Protein AF-A0A973JPS2-F1 (afdb_monomer_lite)

Sequence (238 aa):
MQKYFLGIIISAGIIISGQSGALATEAPCSAQDAACKEFSALAAAEQYDKIIGKVDATKTYSPAARAYIGQSYLMIAGRENNTPAQEEQFCMKALEYGATSAYMGLYFIHAGQNEEKALGFLRQYIATQPKDSVPYVLLGQAEMAKENHVAANEFLRQARSVARGHSANLDWMLFQVNYLLGDFSYASAMLDSALTQDHFANELKSLSADPRFEGLSLRPEFRKYEPIIKGASAKTTN

Structure (mmCIF, N/CA/C/O backbone):
data_AF-A0A973JPS2-F1
#
_entry.id   AF-A0A973JPS2-F1
#
loop_
_atom_site.group_PDB
_atom_site.id
_atom_site.type_symbol
_atom_site.label_atom_id
_atom_site.label_alt_id
_atom_site.label_comp_id
_atom_site.label_asym_id
_atom_site.label_entity_id
_atom_site.label_seq_id
_atom_site.pdbx_PDB_ins_code
_atom_site.Cartn_x
_atom_site.Cartn_y
_atom_site.Cartn_z
_atom_site.occupancy
_atom_site.B_iso_or_equiv
_atom_site.auth_seq_id
_atom_site.auth_comp_id
_atom_site.auth_asym_id
_atom_site.auth_atom_id
_atom_site.pdbx_PDB_model_num
ATOM 1 N N . MET A 1 1 ? -5.555 14.820 -31.652 1.00 36.34 1 MET A N 1
ATOM 2 C CA . MET A 1 1 ? -4.453 13.903 -31.291 1.00 36.34 1 MET A CA 1
ATOM 3 C C . MET A 1 1 ? -4.948 12.963 -30.201 1.00 36.34 1 MET A C 1
ATOM 5 O O . MET A 1 1 ? -4.861 13.287 -29.027 1.00 36.34 1 MET A O 1
ATOM 9 N N . GLN A 1 2 ? -5.549 11.846 -30.611 1.00 38.81 2 GLN A N 1
ATOM 10 C CA . GLN A 1 2 ? -5.923 10.733 -29.736 1.00 38.81 2 GLN A CA 1
ATOM 11 C C . GLN A 1 2 ? -4.640 9.997 -29.348 1.00 38.81 2 GLN A C 1
ATOM 13 O O . GLN A 1 2 ? -4.005 9.388 -30.207 1.00 38.81 2 GLN A O 1
ATOM 18 N N . LYS A 1 3 ? -4.227 10.092 -28.084 1.00 45.03 3 LYS A N 1
ATOM 19 C CA . LYS A 1 3 ? -3.162 9.251 -27.538 1.00 45.03 3 LYS A CA 1
ATOM 20 C C . LYS A 1 3 ? -3.805 8.228 -26.612 1.00 45.03 3 LYS A C 1
ATOM 22 O O . LYS A 1 3 ? -4.439 8.582 -25.626 1.00 45.03 3 LYS A O 1
ATOM 27 N N . TYR A 1 4 ? -3.692 6.983 -27.055 1.00 33.62 4 TYR A N 1
ATOM 28 C CA . TYR A 1 4 ? -3.961 5.714 -26.397 1.00 33.62 4 TYR A CA 1
ATOM 29 C C . TYR A 1 4 ? -4.010 5.791 -24.863 1.00 33.62 4 TYR A C 1
ATOM 31 O O . TYR A 1 4 ? -2.982 5.730 -24.195 1.00 33.62 4 TYR A O 1
ATOM 39 N N . PHE A 1 5 ? -5.224 5.851 -24.313 1.00 32.91 5 PHE A N 1
ATOM 40 C CA . PHE A 1 5 ? -5.493 5.323 -22.980 1.00 32.91 5 PHE A CA 1
ATOM 41 C C . PHE A 1 5 ? -5.375 3.802 -23.100 1.00 32.91 5 PHE A C 1
ATOM 43 O O . PHE A 1 5 ? -6.322 3.121 -23.496 1.00 32.91 5 PHE A O 1
ATOM 50 N N . LEU A 1 6 ? -4.179 3.272 -22.839 1.00 34.25 6 LEU A N 1
ATOM 51 C CA . LEU A 1 6 ? -4.015 1.858 -22.538 1.00 34.25 6 LEU A CA 1
ATOM 52 C C . LEU A 1 6 ? -4.748 1.642 -21.210 1.00 34.25 6 LEU A C 1
ATOM 54 O O . LEU A 1 6 ? -4.222 1.922 -20.137 1.00 34.25 6 LEU A O 1
ATOM 58 N N . GLY A 1 7 ? -6.018 1.252 -21.301 1.00 31.47 7 GLY A N 1
ATOM 59 C CA . GLY A 1 7 ? -6.797 0.810 -20.159 1.00 31.47 7 GLY A CA 1
ATOM 60 C C . GLY A 1 7 ? -6.132 -0.433 -19.595 1.00 31.47 7 GLY A C 1
ATOM 61 O O . GLY A 1 7 ? -6.357 -1.537 -20.088 1.00 31.47 7 GLY A O 1
ATOM 62 N N . ILE A 1 8 ? -5.289 -0.247 -18.581 1.00 34.72 8 ILE A N 1
ATOM 63 C CA . ILE A 1 8 ? -4.882 -1.329 -17.699 1.00 34.72 8 ILE A CA 1
ATOM 64 C C . ILE A 1 8 ? -6.162 -1.736 -16.977 1.00 34.72 8 ILE A C 1
ATOM 66 O O . ILE A 1 8 ? -6.602 -1.090 -16.029 1.00 34.72 8 ILE A O 1
ATOM 70 N N . ILE A 1 9 ? -6.800 -2.790 -17.480 1.00 32.66 9 ILE A N 1
ATOM 71 C CA . ILE A 1 9 ? -7.810 -3.534 -16.742 1.00 32.66 9 ILE A CA 1
ATOM 72 C C . ILE A 1 9 ? -7.047 -4.184 -15.591 1.00 32.66 9 ILE A C 1
ATOM 74 O O . ILE A 1 9 ? -6.539 -5.301 -15.708 1.00 32.66 9 ILE A O 1
ATOM 78 N N . ILE A 1 10 ? -6.908 -3.450 -14.485 1.00 37.34 10 ILE A N 1
ATOM 79 C CA . ILE A 1 10 ? -6.537 -4.033 -13.204 1.00 37.34 10 ILE A CA 1
ATOM 80 C C . ILE A 1 10 ? -7.710 -4.934 -12.859 1.00 37.34 10 ILE A C 1
ATOM 82 O O . ILE A 1 10 ? -8.739 -4.504 -12.342 1.00 37.34 10 ILE A O 1
ATOM 86 N N . SER A 1 11 ? -7.567 -6.199 -13.233 1.00 34.59 11 SER A N 1
ATOM 87 C CA . SER A 1 11 ? -8.406 -7.276 -12.745 1.00 34.59 11 SER A CA 1
ATOM 88 C C . SER A 1 11 ? -8.086 -7.386 -11.262 1.00 34.59 11 SER A C 1
ATOM 90 O O . SER A 1 11 ? -7.230 -8.168 -10.857 1.00 34.59 11 SER A O 1
ATOM 92 N N . ALA A 1 12 ? -8.716 -6.538 -10.452 1.00 37.47 12 ALA A N 1
ATOM 93 C CA . ALA A 1 12 ? -8.713 -6.632 -9.005 1.00 37.47 12 ALA A CA 1
ATOM 94 C C . ALA A 1 12 ? -9.559 -7.852 -8.618 1.00 37.47 12 ALA A C 1
ATOM 96 O O . ALA A 1 12 ? -10.613 -7.747 -8.002 1.00 37.47 12 ALA A O 1
ATOM 97 N N . GLY A 1 13 ? -9.091 -9.040 -9.006 1.00 32.03 13 GLY A N 1
ATOM 98 C CA . GLY A 1 13 ? -9.445 -10.289 -8.363 1.00 32.03 13 GLY A CA 1
ATOM 99 C C . GLY A 1 13 ? -8.775 -10.293 -7.000 1.00 32.03 13 GLY A C 1
ATOM 100 O O . GLY A 1 13 ? -7.813 -11.024 -6.776 1.00 32.03 13 GLY A O 1
ATOM 101 N N . ILE A 1 14 ? -9.244 -9.422 -6.105 1.00 39.06 14 ILE A N 1
ATOM 102 C CA . ILE A 1 14 ? -8.931 -9.524 -4.691 1.00 39.06 14 ILE A CA 1
ATOM 103 C C . ILE A 1 14 ? -9.665 -10.779 -4.240 1.00 39.06 14 ILE A C 1
ATOM 105 O O . ILE A 1 14 ? -10.840 -10.757 -3.883 1.00 39.06 14 ILE A O 1
ATOM 109 N N . ILE A 1 15 ? -8.967 -11.909 -4.309 1.00 32.28 15 ILE A N 1
ATOM 110 C CA . ILE A 1 15 ? -9.324 -13.077 -3.527 1.00 32.28 15 ILE A CA 1
ATOM 111 C C . ILE A 1 15 ? -9.144 -12.628 -2.076 1.00 32.28 15 ILE A C 1
ATOM 113 O O . ILE A 1 15 ? -8.051 -12.695 -1.516 1.00 32.28 15 ILE A O 1
ATOM 117 N N . ILE A 1 16 ? -10.223 -12.129 -1.468 1.00 39.84 16 ILE A N 1
ATOM 118 C CA . ILE A 1 16 ? -10.351 -11.988 -0.017 1.00 39.84 16 ILE A CA 1
ATOM 119 C C . ILE A 1 16 ? -10.517 -13.414 0.529 1.00 39.84 16 ILE A C 1
ATOM 121 O O . ILE A 1 16 ? -11.556 -13.802 1.052 1.00 39.84 16 ILE A O 1
ATOM 125 N N . SER A 1 17 ? -9.506 -14.263 0.340 1.00 34.12 17 SER A N 1
ATOM 126 C CA . SER A 1 17 ? -9.402 -15.514 1.076 1.00 34.12 17 SER A CA 1
ATOM 127 C C . SER A 1 17 ? -9.095 -15.114 2.509 1.00 34.12 17 SER A C 1
ATOM 129 O O . SER A 1 17 ? -8.001 -14.618 2.783 1.00 34.12 17 SER A O 1
ATOM 131 N N . GLY A 1 18 ? -10.105 -15.263 3.368 1.00 38.19 18 GLY A N 1
ATOM 132 C CA . GLY A 1 18 ? -10.133 -14.907 4.782 1.00 38.19 18 GLY A CA 1
ATOM 133 C C . GLY A 1 18 ? -8.767 -14.882 5.458 1.00 38.19 18 GLY A C 1
ATOM 134 O O . GLY A 1 18 ? -8.274 -15.899 5.936 1.00 38.19 18 GLY A O 1
ATOM 135 N N . GLN A 1 19 ? -8.184 -13.689 5.565 1.00 37.75 19 GLN A N 1
ATOM 136 C CA . GLN A 1 19 ? -7.195 -13.409 6.595 1.00 37.75 19 GLN A CA 1
ATOM 137 C C . GLN A 1 19 ? -7.940 -12.924 7.836 1.00 37.75 19 GLN A C 1
ATOM 139 O O . GLN A 1 19 ? -7.805 -11.784 8.260 1.00 37.75 19 GLN A O 1
ATOM 144 N N . SER A 1 20 ? -8.675 -13.832 8.478 1.00 41.22 20 SER A N 1
ATOM 145 C CA . SER A 1 20 ? -9.126 -13.692 9.871 1.00 41.22 20 SER A CA 1
ATOM 146 C C . SER A 1 20 ? -7.950 -13.791 10.865 1.00 41.22 20 SER A C 1
ATOM 148 O O . SER A 1 20 ? -8.131 -14.127 12.029 1.00 41.22 20 SER A O 1
ATOM 150 N N . GLY A 1 21 ? -6.715 -13.578 10.407 1.00 41.28 21 GLY A N 1
ATOM 151 C CA . GLY A 1 21 ? -5.506 -14.118 11.021 1.00 41.28 21 GLY A CA 1
ATOM 152 C C . GLY A 1 21 ? -4.372 -13.113 11.070 1.00 41.28 21 GLY A C 1
ATOM 153 O O . GLY A 1 21 ? -3.302 -13.377 10.537 1.00 41.28 21 GLY A O 1
ATOM 154 N N . ALA A 1 22 ? -4.635 -11.953 11.661 1.00 39.03 22 ALA A N 1
ATOM 155 C CA . ALA A 1 22 ? -3.672 -11.152 12.414 1.00 39.03 22 ALA A CA 1
ATOM 156 C C . ALA A 1 22 ? -4.413 -9.920 12.941 1.00 39.03 22 ALA A C 1
ATOM 158 O O . ALA A 1 22 ? -4.081 -8.786 12.600 1.00 39.03 22 ALA A O 1
ATOM 159 N N . LEU A 1 23 ? -5.429 -10.135 13.786 1.00 46.16 23 LEU A N 1
ATOM 160 C CA . LEU A 1 23 ? -5.700 -9.124 14.799 1.00 46.16 23 LEU A CA 1
ATOM 161 C C . LEU A 1 23 ? -4.372 -8.982 15.537 1.00 46.16 23 LEU A C 1
ATOM 163 O O . LEU A 1 23 ? -3.913 -9.936 16.174 1.00 46.16 23 LEU A O 1
ATOM 167 N N . ALA A 1 24 ? -3.695 -7.847 15.343 1.00 43.69 24 ALA A N 1
ATOM 168 C CA . ALA A 1 24 ? -2.618 -7.442 16.224 1.00 43.69 24 ALA A CA 1
ATOM 169 C C . ALA A 1 24 ? -3.123 -7.735 17.634 1.00 43.69 24 ALA A C 1
ATOM 171 O O . ALA A 1 24 ? -4.256 -7.383 17.943 1.00 43.69 24 ALA A O 1
ATOM 172 N N . THR A 1 25 ? -2.360 -8.498 18.413 1.00 43.16 25 THR A N 1
ATOM 173 C CA . THR A 1 25 ? -2.707 -8.882 19.781 1.00 43.16 25 THR A CA 1
ATOM 174 C C . THR A 1 25 ? -2.913 -7.611 20.594 1.00 43.16 25 THR A C 1
ATOM 176 O O . THR A 1 25 ? -1.975 -7.083 21.191 1.00 43.16 25 THR A O 1
ATOM 179 N N . GLU A 1 26 ? -4.121 -7.064 20.525 1.00 55.44 26 GLU A N 1
ATOM 180 C CA . GLU A 1 26 ? -4.541 -5.902 21.271 1.00 55.44 26 GLU A CA 1
ATOM 181 C C . GLU A 1 26 ? -4.507 -6.298 22.731 1.00 55.44 26 GLU A C 1
ATOM 183 O O . GLU A 1 26 ? -4.831 -7.433 23.101 1.00 55.44 26 GLU A O 1
ATOM 188 N N . ALA A 1 27 ? -4.026 -5.371 23.554 1.00 63.56 27 ALA A N 1
ATOM 189 C CA . ALA A 1 27 ? -3.938 -5.588 24.981 1.00 63.56 27 ALA A CA 1
ATOM 190 C C . ALA A 1 27 ? -5.287 -6.141 25.477 1.00 63.56 27 ALA A C 1
ATOM 192 O O . ALA A 1 27 ? -6.329 -5.550 25.174 1.00 63.56 27 ALA A O 1
ATOM 193 N N . PRO A 1 28 ? -5.293 -7.280 26.191 1.00 80.50 28 PRO A N 1
ATOM 194 C CA . PRO A 1 28 ? -6.533 -7.889 26.642 1.00 80.50 28 PRO A CA 1
ATOM 195 C C . PRO A 1 28 ? -7.338 -6.876 27.460 1.00 80.50 28 PRO A C 1
ATOM 197 O O . PRO A 1 28 ? -6.762 -6.093 28.222 1.00 80.50 28 PRO A O 1
ATOM 200 N N . CYS A 1 29 ? -8.668 -6.892 27.309 1.00 90.88 29 CYS A N 1
ATOM 201 C CA . CYS A 1 29 ? -9.554 -6.036 28.095 1.00 90.88 29 CYS A CA 1
ATOM 202 C C . CYS A 1 29 ? -9.210 -6.163 29.583 1.00 90.88 29 CYS A C 1
ATOM 204 O O . CYS A 1 29 ? -9.180 -7.274 30.124 1.00 90.88 29 CYS A O 1
ATOM 206 N N . SER A 1 30 ? -8.969 -5.037 30.258 1.00 91.88 30 SER A N 1
ATOM 207 C CA . SER A 1 30 ? -8.681 -5.071 31.689 1.00 91.88 30 SER A CA 1
ATOM 208 C C . SER A 1 30 ? -9.885 -5.611 32.465 1.00 91.88 30 SER A C 1
ATOM 210 O O . SER A 1 30 ? -11.037 -5.548 32.021 1.00 91.88 30 SER A O 1
ATOM 212 N N . ALA A 1 31 ? -9.640 -6.141 33.665 1.00 88.88 31 ALA A N 1
ATOM 213 C CA . ALA A 1 31 ? -10.710 -6.688 34.490 1.00 88.88 31 ALA A CA 1
ATOM 214 C C . ALA A 1 31 ? -11.784 -5.638 34.841 1.00 88.88 31 ALA A C 1
ATOM 216 O O . ALA A 1 31 ? -12.940 -6.016 35.032 1.00 88.88 31 ALA A O 1
ATOM 217 N N . GLN A 1 32 ? -11.421 -4.355 34.888 1.00 93.44 32 GLN A N 1
ATOM 218 C CA . GLN A 1 32 ? -12.308 -3.240 35.223 1.00 93.44 32 GLN A CA 1
ATOM 219 C C . GLN A 1 32 ? -13.001 -2.614 34.000 1.00 93.44 32 GLN A C 1
ATOM 221 O O . GLN A 1 32 ? -13.922 -1.818 34.169 1.00 93.44 32 GLN A O 1
ATOM 226 N N . ASP A 1 33 ? -12.598 -2.962 32.777 1.00 95.75 33 ASP A N 1
ATOM 227 C CA . ASP A 1 33 ? -13.143 -2.364 31.559 1.00 95.75 33 ASP A CA 1
ATOM 228 C C . ASP A 1 33 ? -14.382 -3.114 31.055 1.00 95.75 33 ASP A C 1
ATOM 230 O O . ASP A 1 33 ? -14.320 -3.989 30.186 1.00 95.75 33 ASP A O 1
ATOM 234 N N . ALA A 1 34 ? -15.531 -2.773 31.639 1.00 96.06 34 ALA A N 1
ATOM 235 C CA . ALA A 1 34 ? -16.812 -3.372 31.278 1.00 96.06 34 ALA A CA 1
ATOM 236 C C . ALA A 1 34 ? -17.174 -3.145 29.799 1.00 96.06 34 ALA A C 1
ATOM 238 O O . ALA A 1 34 ? -17.679 -4.064 29.157 1.00 96.06 34 ALA A O 1
ATOM 239 N N . ALA A 1 35 ? -16.871 -1.962 29.250 1.00 96.81 35 ALA A N 1
ATOM 240 C CA . ALA A 1 35 ? -17.176 -1.633 27.859 1.00 96.81 35 ALA A CA 1
ATOM 241 C C . ALA A 1 35 ? -16.350 -2.485 26.888 1.00 96.81 35 ALA A C 1
ATOM 243 O O . ALA A 1 35 ? -16.908 -3.059 25.958 1.00 96.81 35 ALA A O 1
ATOM 244 N N . CYS A 1 36 ? -15.043 -2.635 27.130 1.00 96.81 36 CYS A N 1
ATOM 245 C CA . CYS A 1 36 ? -14.196 -3.497 26.305 1.00 96.81 36 CYS A CA 1
ATOM 246 C C . CYS A 1 36 ? -14.680 -4.947 26.320 1.00 96.81 36 CYS A C 1
ATOM 248 O O . CYS A 1 36 ? -14.788 -5.563 25.264 1.00 96.81 36 CYS A O 1
ATOM 250 N N . LYS A 1 37 ? -15.019 -5.495 27.496 1.00 96.31 37 LYS A N 1
ATOM 251 C CA . LYS A 1 37 ? -15.527 -6.874 27.597 1.00 96.31 37 LYS A CA 1
ATOM 252 C C . LYS A 1 37 ? -16.841 -7.061 26.846 1.00 96.31 37 LYS A C 1
ATOM 254 O O . LYS A 1 37 ? -17.002 -8.057 26.146 1.00 96.31 37 LYS A O 1
ATOM 259 N N . GLU A 1 38 ? -17.764 -6.111 26.983 1.00 97.62 38 GLU A N 1
ATOM 260 C CA . GLU A 1 38 ? -19.033 -6.138 26.256 1.00 97.62 38 GLU A CA 1
ATOM 261 C C . GLU A 1 38 ? -18.800 -6.073 24.741 1.00 97.62 38 GLU A C 1
ATOM 263 O O . GLU A 1 38 ? -19.317 -6.913 24.005 1.00 97.62 38 GLU A O 1
ATOM 268 N N . PHE A 1 39 ? -17.987 -5.127 24.266 1.00 97.38 39 PHE A N 1
ATOM 269 C CA . PHE A 1 39 ? -17.693 -4.985 22.839 1.00 97.38 39 PHE A CA 1
ATOM 270 C C . PHE A 1 39 ? -16.931 -6.183 22.277 1.00 97.38 39 PHE A C 1
ATOM 272 O O . PHE A 1 39 ? -17.240 -6.619 21.175 1.00 97.38 39 PHE A O 1
ATOM 279 N N . SER A 1 40 ? -16.018 -6.774 23.046 1.00 96.12 40 SER A N 1
ATOM 280 C CA . SER A 1 40 ? -15.330 -8.013 22.681 1.00 96.12 40 SER A CA 1
ATOM 281 C C . SER A 1 40 ? -16.312 -9.170 22.481 1.00 96.12 40 SER A C 1
ATOM 283 O O . SER A 1 40 ? -16.264 -9.847 21.455 1.00 96.12 40 SER A O 1
ATOM 285 N N . ALA A 1 41 ? -17.263 -9.354 23.404 1.00 96.50 41 ALA A N 1
ATOM 286 C CA . ALA A 1 41 ? -18.289 -10.389 23.286 1.00 96.50 41 ALA A CA 1
ATOM 287 C C . ALA A 1 41 ? -19.223 -10.156 22.084 1.00 96.50 41 ALA A C 1
ATOM 289 O O . ALA A 1 41 ? -19.556 -11.098 21.367 1.00 96.50 41 ALA A O 1
ATOM 290 N N . LEU A 1 42 ? -19.620 -8.903 21.833 1.00 97.88 42 LEU A N 1
ATOM 291 C CA . LEU A 1 42 ? -20.424 -8.544 20.661 1.00 97.88 42 LEU A CA 1
ATOM 292 C C . LEU A 1 42 ? -19.655 -8.754 19.351 1.00 97.88 42 LEU A C 1
ATOM 294 O O . LEU A 1 42 ? -20.234 -9.257 18.392 1.00 97.88 42 LEU A O 1
ATOM 298 N N . ALA A 1 43 ? -18.365 -8.413 19.310 1.00 96.50 43 ALA A N 1
ATOM 299 C CA . ALA A 1 43 ? -17.517 -8.575 18.133 1.00 96.50 43 ALA A CA 1
ATOM 300 C C . ALA A 1 43 ? -17.282 -10.056 17.815 1.00 96.50 43 ALA A C 1
ATOM 302 O O . ALA A 1 43 ? -17.344 -10.439 16.651 1.00 96.50 43 ALA A O 1
ATOM 303 N N . ALA A 1 44 ? -17.095 -10.897 18.839 1.00 95.19 44 ALA A N 1
ATOM 304 C CA . ALA A 1 44 ? -17.002 -12.350 18.690 1.00 95.19 44 ALA A CA 1
ATOM 305 C C . ALA A 1 44 ? -18.300 -12.986 18.154 1.00 95.19 44 ALA A C 1
ATOM 307 O O . ALA A 1 44 ? -18.260 -14.062 17.566 1.00 95.19 44 ALA A O 1
ATOM 308 N N . ALA A 1 45 ? -19.441 -12.319 18.343 1.00 97.12 45 ALA A N 1
ATOM 309 C CA . ALA A 1 45 ? -20.735 -12.701 17.780 1.00 97.12 45 ALA A CA 1
ATOM 310 C C . ALA A 1 45 ? -21.078 -11.947 16.476 1.00 97.12 45 ALA A C 1
ATOM 312 O O . ALA A 1 45 ? -22.229 -11.995 16.042 1.00 97.12 45 ALA A O 1
ATOM 313 N N . GLU A 1 46 ? -20.123 -11.206 15.897 1.00 96.38 46 GLU A N 1
ATOM 314 C CA . GLU A 1 46 ? -20.279 -10.382 14.685 1.00 96.38 46 GLU A CA 1
ATOM 315 C C . GLU A 1 46 ? -21.406 -9.328 14.773 1.00 96.38 46 GLU A C 1
ATOM 317 O O . GLU A 1 46 ? -21.939 -8.845 13.773 1.00 96.38 46 GLU A O 1
ATOM 322 N N . GLN A 1 47 ? -21.770 -8.907 15.988 1.00 97.94 47 GLN A N 1
ATOM 323 C CA . GLN A 1 47 ? -22.844 -7.940 16.246 1.00 97.94 47 GLN A CA 1
ATOM 324 C C . GLN A 1 47 ? -22.333 -6.492 16.197 1.00 97.94 47 GLN A C 1
ATOM 326 O O . GLN A 1 47 ? -22.558 -5.708 17.124 1.00 97.94 47 GLN A O 1
ATOM 331 N N . TYR A 1 48 ? -21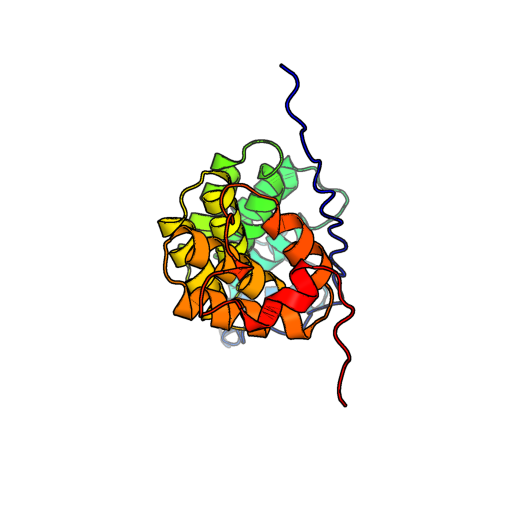.654 -6.124 15.109 1.00 98.06 48 TYR A N 1
ATOM 332 C CA . TYR A 1 48 ? -20.996 -4.821 14.953 1.00 98.06 48 TYR A CA 1
ATOM 333 C C . TYR A 1 48 ? -21.966 -3.633 15.059 1.00 98.06 48 TYR A C 1
ATOM 335 O O . TYR A 1 48 ? -21.628 -2.623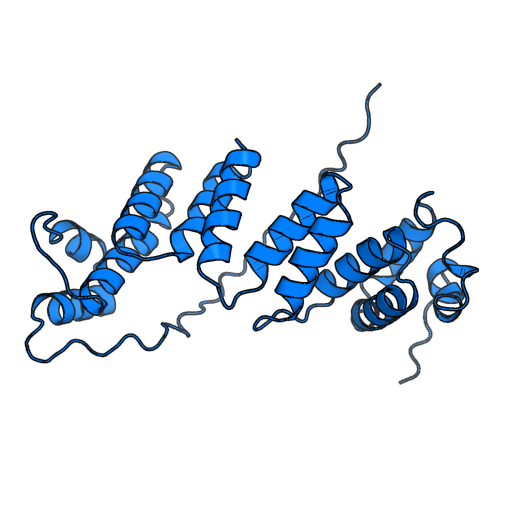 15.677 1.00 98.06 48 TYR A O 1
ATOM 343 N N . ASP A 1 49 ? -23.205 -3.770 14.565 1.00 98.19 49 ASP A N 1
ATOM 344 C CA . ASP A 1 49 ? -24.241 -2.728 14.696 1.00 98.19 49 ASP A CA 1
ATOM 345 C C . ASP A 1 49 ? -24.563 -2.412 16.159 1.00 98.19 49 ASP A C 1
ATOM 347 O O . ASP A 1 49 ? -24.785 -1.260 16.532 1.00 98.19 49 ASP A O 1
ATOM 351 N N . LYS A 1 50 ? -24.564 -3.436 17.023 1.00 98.50 50 LYS A N 1
ATOM 352 C CA . LYS A 1 50 ? -24.834 -3.243 18.451 1.00 98.50 50 LYS A CA 1
ATOM 353 C C . LYS A 1 50 ? -23.684 -2.532 19.146 1.00 98.50 50 LYS A C 1
ATOM 355 O O . LYS A 1 50 ? -23.944 -1.774 20.076 1.00 98.50 50 LYS A O 1
ATOM 360 N N . ILE A 1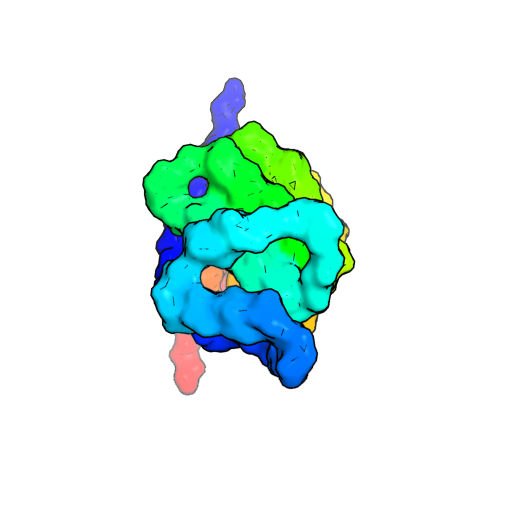 51 ? -22.444 -2.764 18.711 1.00 98.31 51 ILE A N 1
ATOM 361 C CA . ILE A 1 51 ? -21.280 -2.045 19.234 1.00 98.31 51 ILE A CA 1
ATOM 362 C C . ILE A 1 51 ? -21.430 -0.565 18.903 1.00 98.31 51 ILE A C 1
ATOM 364 O O . ILE A 1 51 ? -21.473 0.242 19.828 1.00 98.31 51 ILE A O 1
ATOM 368 N N . ILE A 1 52 ? -21.606 -0.208 17.622 1.00 97.75 52 ILE A N 1
ATOM 369 C CA . ILE A 1 52 ? -21.720 1.204 17.223 1.00 97.75 52 ILE A CA 1
ATOM 370 C C . ILE A 1 52 ? -22.949 1.888 17.842 1.00 97.75 52 ILE A C 1
ATOM 372 O O . ILE A 1 52 ? -22.858 3.041 18.250 1.00 97.75 52 ILE A O 1
ATOM 376 N N . GLY A 1 53 ? -24.067 1.172 18.012 1.00 98.06 53 GLY A N 1
ATOM 377 C CA . GLY A 1 53 ? -25.275 1.699 18.656 1.00 98.06 53 GLY A CA 1
ATOM 378 C C . GLY A 1 53 ? -25.126 1.953 20.161 1.00 98.06 53 GLY A C 1
ATOM 379 O O . GLY A 1 53 ? -25.941 2.661 20.747 1.00 98.06 53 GLY A O 1
ATOM 380 N N . LYS A 1 54 ? -24.091 1.391 20.796 1.00 97.94 54 LYS A N 1
ATOM 381 C CA . LYS A 1 54 ? -23.746 1.599 22.214 1.00 97.94 54 LYS A CA 1
ATOM 382 C C . LYS A 1 54 ? -22.651 2.644 22.421 1.00 97.94 54 LYS A C 1
ATOM 384 O O . LYS A 1 54 ? -22.307 2.941 23.569 1.00 97.94 54 LYS A O 1
ATOM 389 N N . VAL A 1 55 ? -22.079 3.171 21.342 1.00 97.31 55 VAL A N 1
ATOM 390 C CA . VAL A 1 55 ? -21.045 4.198 21.417 1.00 97.31 55 VAL A CA 1
ATOM 391 C C . VAL A 1 55 ? -21.662 5.501 21.902 1.00 97.31 55 VAL A C 1
ATOM 393 O O . VAL A 1 55 ? -22.587 6.038 21.303 1.00 97.31 55 VAL A O 1
ATOM 396 N N . ASP A 1 56 ? -21.104 6.027 22.983 1.00 95.81 56 ASP A N 1
ATOM 397 C CA . ASP A 1 56 ? -21.457 7.313 23.561 1.00 95.81 56 ASP A CA 1
ATOM 398 C C . ASP A 1 56 ? -20.276 8.265 23.366 1.00 95.81 56 ASP A C 1
ATOM 400 O O . ASP A 1 56 ? -19.210 8.080 23.956 1.00 95.81 56 ASP A O 1
ATOM 404 N N . ALA A 1 57 ? -20.458 9.286 22.528 1.00 92.12 57 ALA A N 1
ATOM 405 C CA . ALA A 1 57 ? -19.412 10.253 22.199 1.00 92.12 57 ALA A CA 1
ATOM 406 C C . ALA A 1 57 ? -18.921 11.068 23.412 1.00 92.12 57 ALA A C 1
ATOM 408 O O . ALA A 1 57 ? -17.860 11.683 23.342 1.00 92.12 57 ALA A O 1
ATOM 409 N N . THR A 1 58 ? -19.667 11.073 24.523 1.00 94.62 58 THR A N 1
ATOM 410 C CA . THR A 1 58 ? -19.277 11.756 25.764 1.00 94.62 58 THR A CA 1
ATOM 411 C C . THR A 1 58 ? -18.391 10.895 26.667 1.00 94.62 58 THR A C 1
ATOM 413 O O . THR A 1 58 ? -17.781 11.411 27.605 1.00 94.62 58 THR A O 1
ATOM 416 N N . LYS A 1 59 ? -18.287 9.585 26.395 1.00 95.12 59 LYS A N 1
ATOM 417 C CA . LYS A 1 59 ? -17.481 8.655 27.190 1.00 95.12 59 LYS A CA 1
ATOM 418 C C . LYS A 1 59 ? -16.055 8.541 26.670 1.00 95.12 59 LYS A C 1
ATOM 420 O O . LYS A 1 59 ? -15.804 8.338 25.483 1.00 95.12 59 LYS A O 1
ATOM 425 N N . THR A 1 60 ? -15.111 8.535 27.605 1.00 95.62 60 THR A N 1
ATOM 426 C CA . THR A 1 60 ? -13.727 8.142 27.333 1.00 95.62 60 THR A CA 1
ATOM 427 C C . THR A 1 60 ? -13.613 6.623 27.394 1.00 95.62 60 THR A C 1
ATOM 429 O O . THR A 1 60 ? -13.646 6.027 28.469 1.00 95.62 60 THR A O 1
ATOM 432 N N . TYR A 1 61 ? -13.475 5.993 26.232 1.00 96.25 61 TYR A N 1
ATOM 433 C CA . TYR A 1 61 ? -13.218 4.559 26.115 1.00 96.25 61 TYR A CA 1
ATOM 434 C C . TYR A 1 61 ? -11.722 4.250 26.237 1.00 96.25 61 TYR A C 1
ATOM 436 O O . TYR A 1 61 ? -10.881 5.043 25.805 1.00 96.25 61 TYR A O 1
ATOM 444 N N . SER A 1 62 ? -11.387 3.077 26.778 1.00 96.00 62 SER A N 1
ATOM 445 C CA . SER A 1 62 ? -10.007 2.583 26.776 1.00 96.00 62 SER A CA 1
ATOM 446 C C . SER A 1 62 ? -9.501 2.335 25.346 1.00 96.00 62 SER A C 1
ATOM 448 O O . SER A 1 62 ? -10.314 2.160 24.434 1.00 96.00 62 SER A O 1
ATOM 450 N N . PRO A 1 63 ? -8.176 2.246 25.124 1.00 95.38 63 PRO A N 1
ATOM 451 C CA . PRO A 1 63 ? -7.628 1.895 23.814 1.00 95.38 63 PRO A CA 1
ATOM 452 C C . PRO A 1 63 ? -8.202 0.592 23.236 1.00 95.38 63 PRO A C 1
ATOM 454 O O . PRO A 1 63 ? -8.558 0.560 22.064 1.00 95.38 63 PRO A O 1
ATOM 457 N N . ALA A 1 64 ? -8.369 -0.445 24.063 1.00 94.81 64 ALA A N 1
ATOM 458 C CA . ALA A 1 64 ? -8.912 -1.731 23.624 1.00 94.81 64 ALA A CA 1
ATOM 459 C C . ALA A 1 64 ? -10.406 -1.637 23.260 1.00 94.81 64 ALA A C 1
ATOM 461 O O . ALA A 1 64 ? -10.830 -2.147 22.228 1.00 94.81 64 ALA A O 1
ATOM 462 N N . ALA A 1 65 ? -11.216 -0.915 24.045 1.00 96.69 65 ALA A N 1
ATOM 463 C CA . ALA A 1 65 ? -12.616 -0.670 23.689 1.00 96.69 65 ALA A CA 1
ATOM 464 C C . ALA A 1 65 ? -12.743 0.157 22.397 1.00 96.69 65 ALA A C 1
ATOM 466 O O . ALA A 1 65 ? -13.579 -0.148 21.547 1.00 96.69 65 ALA A O 1
ATOM 467 N N . ARG A 1 66 ? -11.900 1.186 22.228 1.00 97.19 66 ARG A N 1
ATOM 468 C CA . ARG A 1 66 ? -11.854 2.011 21.009 1.00 97.19 66 ARG A CA 1
ATOM 469 C C . ARG A 1 66 ? -11.503 1.182 19.781 1.00 97.19 66 ARG A C 1
ATOM 471 O O . ARG A 1 66 ? -12.121 1.388 18.743 1.00 97.19 66 ARG A O 1
ATOM 478 N N . ALA A 1 67 ? -10.584 0.231 19.902 1.00 95.69 67 ALA A N 1
ATOM 479 C CA . ALA A 1 67 ? -10.230 -0.645 18.800 1.00 95.69 67 ALA A CA 1
ATOM 480 C C . ALA A 1 67 ? -11.417 -1.497 18.318 1.00 95.69 67 ALA A C 1
ATOM 482 O O . ALA A 1 67 ? -11.712 -1.503 17.122 1.00 95.69 67 ALA A O 1
ATOM 483 N N . TYR A 1 68 ? -12.193 -2.093 19.234 1.00 97.06 68 TYR A N 1
ATOM 484 C CA . TYR A 1 68 ? -13.441 -2.776 18.865 1.00 97.06 68 TYR A CA 1
ATOM 485 C C . TYR A 1 68 ? -14.444 -1.843 18.178 1.00 97.06 68 TYR A C 1
ATOM 487 O O . TYR A 1 68 ? -15.089 -2.247 17.209 1.00 97.06 68 TYR A O 1
ATOM 495 N N . ILE A 1 69 ? -14.576 -0.597 18.643 1.00 98.06 69 ILE A N 1
ATOM 496 C CA . ILE A 1 69 ? -15.462 0.393 18.015 1.00 98.06 69 ILE A CA 1
ATOM 497 C C . ILE A 1 69 ? -14.990 0.719 16.592 1.00 98.06 69 ILE A C 1
ATOM 499 O O . ILE A 1 69 ? -15.780 0.646 15.651 1.00 98.06 69 ILE A O 1
ATOM 503 N N . GLY A 1 70 ? -13.707 1.049 16.422 1.00 97.75 70 GLY A N 1
ATOM 504 C CA . GLY A 1 70 ? -13.123 1.384 15.126 1.00 97.75 70 GLY A CA 1
ATOM 505 C C . GLY A 1 70 ? -13.239 0.234 14.127 1.00 97.75 70 GLY A C 1
ATOM 506 O O . GLY A 1 70 ? -13.695 0.439 13.003 1.00 97.75 70 GLY A O 1
ATOM 507 N N . GLN A 1 71 ? -12.932 -0.992 14.559 1.00 97.12 71 GLN A N 1
ATOM 508 C CA . GLN A 1 71 ? -13.097 -2.182 13.729 1.00 97.12 71 GLN A CA 1
ATOM 509 C C . GLN A 1 71 ? -14.567 -2.428 13.376 1.00 97.12 71 GLN A C 1
ATOM 511 O O . GLN A 1 71 ? -14.864 -2.778 12.239 1.00 97.12 71 GLN A O 1
ATOM 516 N N . SER A 1 72 ? -15.503 -2.206 14.303 1.00 98.25 72 SER A N 1
ATOM 517 C CA . SER A 1 72 ? -16.937 -2.358 14.021 1.00 98.25 72 SER A CA 1
ATOM 518 C C . SER A 1 72 ? -17.403 -1.404 12.926 1.00 98.25 72 SER A C 1
ATOM 520 O O . SER A 1 72 ? -18.129 -1.822 12.028 1.00 98.25 72 SER A O 1
ATOM 522 N N . TYR A 1 73 ? -16.937 -0.152 12.942 1.00 98.56 73 TYR A N 1
ATOM 523 C CA . TYR A 1 73 ? -17.204 0.782 11.850 1.00 98.56 73 TYR A CA 1
ATOM 524 C C . TYR A 1 73 ? -16.635 0.295 10.511 1.00 98.56 73 TYR A C 1
ATOM 526 O O . TYR A 1 73 ? -17.334 0.390 9.509 1.00 98.56 73 TYR A O 1
ATOM 534 N N . LEU A 1 74 ? -15.430 -0.285 10.480 1.00 97.81 74 LEU A N 1
ATOM 535 C CA . LEU A 1 74 ? -14.865 -0.868 9.253 1.00 97.81 74 LEU A CA 1
ATOM 536 C C . LEU A 1 74 ? -15.648 -2.083 8.745 1.00 97.81 74 LEU A C 1
ATOM 538 O O . LEU A 1 74 ? -15.897 -2.193 7.547 1.00 97.81 74 LEU A O 1
ATOM 542 N N . MET A 1 75 ? -16.070 -2.972 9.647 1.00 97.50 75 MET A N 1
ATOM 543 C CA . MET A 1 75 ? -16.887 -4.135 9.290 1.00 97.50 75 MET A CA 1
ATOM 544 C C . MET A 1 75 ? -18.248 -3.719 8.731 1.00 97.50 75 MET A C 1
ATOM 546 O O . MET A 1 75 ? -18.776 -4.373 7.837 1.00 97.50 75 MET A O 1
ATOM 550 N N . ILE A 1 76 ? -18.817 -2.626 9.245 1.00 97.88 76 ILE A N 1
ATOM 551 C CA . ILE A 1 76 ? -20.059 -2.064 8.719 1.00 97.88 76 ILE A CA 1
ATOM 552 C C . ILE A 1 76 ? -19.805 -1.369 7.387 1.00 97.88 76 ILE A C 1
ATOM 554 O O . ILE A 1 76 ? -20.609 -1.569 6.486 1.00 97.88 76 ILE A O 1
ATOM 558 N N . ALA A 1 77 ? -18.707 -0.617 7.240 1.00 97.38 77 ALA A N 1
ATOM 559 C CA . ALA A 1 77 ? -18.336 0.053 5.994 1.00 97.38 77 ALA A CA 1
ATOM 560 C C . ALA A 1 77 ? -18.244 -0.935 4.823 1.00 97.38 77 ALA A C 1
ATOM 562 O O . ALA A 1 77 ? -18.806 -0.669 3.773 1.00 97.38 77 ALA A O 1
ATOM 563 N N . GLY A 1 78 ? -17.630 -2.105 5.020 1.00 95.06 78 GLY A N 1
ATOM 564 C CA . GLY A 1 78 ? -17.441 -3.109 3.965 1.00 95.06 78 GLY A CA 1
ATOM 565 C C . GLY A 1 78 ? -18.685 -3.909 3.547 1.00 95.06 78 GLY A C 1
ATOM 566 O O . GLY A 1 78 ? -18.541 -4.910 2.848 1.00 95.06 78 GLY A O 1
ATOM 567 N N . ARG A 1 79 ? -19.893 -3.545 3.996 1.00 95.88 79 ARG A N 1
ATOM 568 C CA . ARG A 1 79 ? -21.130 -4.244 3.614 1.00 95.88 79 ARG A CA 1
ATOM 569 C C . ARG A 1 79 ? -21.600 -3.816 2.227 1.00 95.88 79 ARG A C 1
ATOM 571 O O . ARG A 1 79 ? -21.735 -2.629 1.959 1.00 95.88 79 ARG A O 1
ATOM 578 N N . GLU A 1 80 ? -21.970 -4.793 1.400 1.00 93.06 80 GLU A N 1
ATOM 579 C CA . GLU A 1 80 ? -22.371 -4.598 -0.006 1.00 93.06 80 GLU A CA 1
ATOM 580 C C . GLU A 1 80 ? -23.574 -3.662 -0.217 1.00 93.06 80 GLU A C 1
ATOM 582 O O . GLU A 1 80 ? -23.785 -3.157 -1.315 1.00 93.06 80 GLU A O 1
ATOM 587 N N . ASN A 1 81 ? -24.398 -3.449 0.811 1.00 95.69 81 ASN A N 1
ATOM 588 C CA . ASN A 1 81 ? -25.584 -2.600 0.730 1.00 95.69 81 ASN A CA 1
ATOM 589 C C . ASN A 1 81 ? -25.314 -1.120 1.049 1.00 95.69 81 ASN A C 1
ATOM 591 O O . ASN A 1 81 ? -26.252 -0.319 0.995 1.00 95.69 81 ASN A O 1
ATOM 595 N N . ASN A 1 82 ? -24.081 -0.749 1.397 1.00 96.19 82 ASN A N 1
ATOM 596 C CA . ASN A 1 82 ? -23.725 0.646 1.601 1.00 96.19 82 ASN A CA 1
ATOM 597 C C . ASN A 1 82 ? -23.524 1.372 0.269 1.00 96.19 82 ASN A C 1
ATOM 599 O O . ASN A 1 82 ? -23.016 0.841 -0.712 1.00 96.19 82 ASN A O 1
ATOM 603 N N . THR A 1 83 ? -23.898 2.645 0.254 1.00 96.81 83 THR A N 1
ATOM 604 C CA . THR A 1 83 ? -23.463 3.587 -0.779 1.00 96.81 83 THR A CA 1
ATOM 605 C C . THR A 1 83 ? -22.041 4.074 -0.480 1.00 96.81 83 THR A C 1
ATOM 607 O O . THR A 1 83 ? -21.681 4.166 0.695 1.00 96.81 83 THR A O 1
ATOM 610 N N . PRO A 1 84 ? -21.265 4.527 -1.484 1.00 95.06 84 PRO A N 1
ATOM 611 C CA . PRO A 1 84 ? -19.923 5.075 -1.250 1.00 95.06 84 PRO A CA 1
ATOM 612 C C . PRO A 1 84 ? -19.871 6.195 -0.195 1.00 95.06 84 PRO A C 1
ATOM 614 O O . PRO A 1 84 ? -18.911 6.298 0.562 1.00 95.06 84 PRO A O 1
ATOM 617 N N . ALA A 1 85 ? -20.925 7.014 -0.093 1.00 96.94 85 ALA A N 1
ATOM 618 C CA . ALA A 1 85 ? -21.019 8.064 0.923 1.00 96.94 85 ALA A CA 1
ATOM 619 C C . ALA A 1 85 ? -21.185 7.501 2.348 1.00 96.94 85 ALA A C 1
ATOM 621 O O . ALA A 1 85 ? -20.619 8.041 3.298 1.00 96.94 85 ALA A O 1
ATOM 622 N N . GLN A 1 86 ? -21.946 6.413 2.505 1.00 97.94 86 GLN A N 1
ATOM 623 C CA . GLN A 1 86 ? -22.073 5.715 3.787 1.00 97.94 86 GLN A CA 1
ATOM 624 C C . GLN A 1 86 ? -20.760 5.030 4.165 1.00 97.94 86 GLN A C 1
ATOM 626 O O . GLN A 1 86 ? -20.331 5.143 5.311 1.00 97.94 86 GLN A O 1
ATOM 631 N N . GLU A 1 87 ? -20.097 4.378 3.207 1.00 97.69 87 GLU A N 1
ATOM 632 C CA . GLU A 1 87 ? -18.778 3.776 3.425 1.00 97.69 87 GLU A CA 1
ATOM 633 C C . GLU A 1 87 ? -17.756 4.824 3.879 1.00 97.69 87 GLU A C 1
ATOM 635 O O . GLU A 1 87 ? -17.095 4.628 4.897 1.00 97.69 87 GLU A O 1
ATOM 640 N N . GLU A 1 88 ? -17.688 5.978 3.201 1.00 97.81 88 GLU A N 1
ATOM 641 C CA . GLU A 1 88 ? -16.811 7.090 3.590 1.00 97.81 88 GLU A CA 1
ATOM 642 C C . GLU A 1 88 ? -17.120 7.555 5.016 1.00 97.81 88 GLU A C 1
ATOM 644 O O . GLU A 1 88 ? -16.205 7.683 5.832 1.00 97.81 88 GLU A O 1
ATOM 649 N N . GLN A 1 89 ? -18.398 7.750 5.359 1.00 98.31 89 GLN A N 1
ATOM 650 C CA . GLN A 1 89 ? -18.798 8.153 6.707 1.00 98.31 89 GLN A CA 1
ATOM 651 C C . GLN A 1 89 ? -18.348 7.135 7.765 1.00 98.31 89 GLN A C 1
ATOM 653 O O . GLN A 1 89 ? -17.833 7.526 8.817 1.00 98.31 89 GLN A O 1
ATOM 658 N N . PHE A 1 90 ? -18.522 5.839 7.505 1.00 98.50 90 PHE A N 1
ATOM 659 C CA . PHE A 1 90 ? -18.098 4.794 8.431 1.00 98.50 90 PHE A CA 1
ATOM 660 C C . PHE A 1 90 ? -16.574 4.701 8.539 1.00 98.50 90 PHE A C 1
ATOM 662 O O . PHE A 1 90 ? -16.063 4.590 9.652 1.00 98.50 90 PHE A O 1
ATOM 669 N N . CYS A 1 91 ? -15.825 4.836 7.443 1.00 98.25 91 CYS A N 1
ATOM 670 C CA . CYS A 1 91 ? -14.364 4.907 7.493 1.00 98.25 91 CYS A CA 1
ATOM 671 C C . CYS A 1 91 ? -13.876 6.129 8.287 1.00 98.25 91 CYS A C 1
ATOM 673 O O . CYS A 1 91 ? -12.984 6.001 9.125 1.00 98.25 91 CYS A O 1
ATOM 675 N N . MET A 1 92 ? -14.490 7.300 8.099 1.00 98.38 92 MET A N 1
ATOM 676 C CA . MET A 1 92 ? -14.165 8.495 8.886 1.00 98.38 92 MET A CA 1
ATOM 677 C C . MET A 1 92 ? -14.457 8.281 10.376 1.00 98.38 92 MET A C 1
ATOM 679 O O . MET A 1 92 ? -13.629 8.624 11.221 1.00 98.38 92 MET A O 1
ATOM 683 N N . LYS A 1 93 ? -15.580 7.635 10.715 1.00 98.31 93 LYS A N 1
ATOM 684 C CA . LYS A 1 93 ? -15.872 7.243 12.100 1.00 98.31 93 LYS A CA 1
ATOM 685 C C . LYS A 1 93 ? -14.858 6.246 12.645 1.00 98.31 93 LYS A C 1
ATOM 687 O O . LYS A 1 93 ? -14.412 6.406 13.774 1.00 98.31 93 LYS A O 1
ATOM 692 N N . ALA A 1 94 ? -14.425 5.268 11.859 1.00 98.19 94 ALA A N 1
ATOM 693 C CA . ALA A 1 94 ? -13.388 4.331 12.272 1.00 98.19 94 ALA A CA 1
ATOM 694 C C . ALA A 1 94 ? -12.070 5.048 12.644 1.00 98.19 94 ALA A C 1
ATOM 696 O O . ALA A 1 94 ? -11.456 4.717 13.664 1.00 98.19 94 ALA A O 1
ATOM 697 N N . LEU A 1 95 ? -11.683 6.087 11.890 1.00 98.00 95 LEU A N 1
ATOM 698 C CA . LEU A 1 95 ? -10.521 6.930 12.202 1.00 98.00 95 LEU A CA 1
ATOM 699 C C . LEU A 1 95 ? -10.673 7.691 13.524 1.00 98.00 95 LEU A C 1
ATOM 701 O O . LEU A 1 95 ? -9.709 7.756 14.288 1.00 98.00 95 LEU A O 1
ATOM 705 N N . GLU A 1 96 ? -11.869 8.200 13.848 1.00 96.94 96 GLU A N 1
ATOM 706 C CA . GLU A 1 96 ? -12.140 8.844 15.149 1.00 96.94 96 GLU A CA 1
ATOM 707 C C . GLU A 1 96 ? -11.842 7.911 16.335 1.00 96.94 96 GLU A C 1
ATOM 709 O O . GLU A 1 96 ? -11.515 8.386 17.427 1.00 96.94 96 GLU A O 1
ATOM 714 N N . TYR A 1 97 ? -11.905 6.590 16.123 1.00 96.88 97 TYR A N 1
ATOM 715 C CA . TYR A 1 97 ? -11.601 5.554 17.115 1.00 96.88 97 TYR A CA 1
ATOM 716 C C . TYR A 1 97 ? -10.219 4.904 16.944 1.00 96.88 97 TYR A C 1
ATOM 718 O O . TYR A 1 97 ? -9.858 4.036 17.734 1.00 96.88 97 TYR A O 1
ATOM 726 N N . GLY A 1 98 ? -9.395 5.392 16.012 1.00 95.12 98 GLY A N 1
ATOM 727 C CA . GLY A 1 98 ? -7.999 4.977 15.846 1.00 95.12 98 GLY A CA 1
ATOM 728 C C . GLY A 1 98 ? -7.777 3.786 14.911 1.00 95.12 98 GLY A C 1
ATOM 729 O O . GLY A 1 98 ? -6.659 3.281 14.848 1.00 95.12 98 GLY A O 1
ATOM 730 N N . ALA A 1 99 ? -8.791 3.345 14.163 1.00 96.31 99 ALA A N 1
ATOM 731 C CA . ALA A 1 99 ? -8.632 2.288 13.166 1.00 96.31 99 ALA A CA 1
ATOM 732 C C . ALA A 1 99 ? -7.989 2.847 11.883 1.00 96.31 99 ALA A C 1
ATOM 734 O O . ALA A 1 99 ? -8.667 3.193 10.918 1.00 96.31 99 ALA A O 1
ATOM 735 N N . THR A 1 100 ? -6.659 2.965 11.878 1.00 96.75 100 THR A N 1
ATOM 736 C CA . THR A 1 100 ? -5.892 3.627 10.805 1.00 96.75 100 THR A CA 1
ATOM 737 C C . THR A 1 100 ? -5.978 2.925 9.449 1.00 96.75 100 THR A C 1
ATOM 739 O O . THR A 1 100 ? -5.811 3.578 8.422 1.00 96.75 100 THR A O 1
ATOM 742 N N . SER A 1 101 ? -6.318 1.633 9.408 1.00 95.44 101 SER A N 1
ATOM 743 C CA . SER A 1 101 ? -6.611 0.909 8.161 1.00 95.44 101 SER A CA 1
ATOM 744 C C . SER A 1 101 ? -7.782 1.511 7.372 1.00 95.44 101 SER A C 1
ATOM 746 O O . SER A 1 101 ? -7.871 1.301 6.164 1.00 95.44 101 SER A O 1
ATOM 748 N N . ALA A 1 102 ? -8.635 2.329 8.002 1.00 97.75 102 ALA A N 1
ATOM 749 C CA . ALA A 1 102 ? -9.689 3.086 7.328 1.00 97.75 102 ALA A CA 1
ATOM 750 C C . ALA A 1 102 ? -9.167 4.013 6.220 1.00 97.75 102 ALA A C 1
ATOM 752 O O . ALA A 1 102 ? -9.885 4.256 5.251 1.00 97.75 102 ALA A O 1
ATOM 753 N N . TYR A 1 103 ? -7.920 4.488 6.312 1.00 98.50 103 TYR A N 1
ATOM 754 C CA . TYR A 1 103 ? -7.311 5.281 5.245 1.00 98.50 103 TYR A CA 1
ATOM 755 C C . TYR A 1 103 ? -7.222 4.516 3.916 1.00 98.50 103 TYR A C 1
ATOM 757 O O . TYR A 1 103 ? -7.398 5.123 2.862 1.00 98.50 103 TYR A O 1
ATOM 765 N N . MET A 1 104 ? -7.020 3.191 3.941 1.00 97.38 104 MET A N 1
ATOM 766 C CA . MET A 1 104 ? -7.050 2.369 2.723 1.00 97.38 104 MET A CA 1
ATOM 767 C C . MET A 1 104 ? -8.456 2.296 2.123 1.00 97.38 104 MET A C 1
ATOM 769 O O . MET A 1 104 ? -8.607 2.414 0.911 1.00 97.38 104 MET A O 1
ATOM 773 N N . GLY A 1 105 ? -9.491 2.153 2.958 1.00 96.31 105 GLY A N 1
ATOM 774 C CA . GLY A 1 105 ? -10.884 2.199 2.498 1.00 96.31 105 GLY A CA 1
ATOM 775 C C . GLY A 1 105 ? -11.206 3.534 1.822 1.00 96.31 105 GLY A C 1
ATOM 776 O O . GLY A 1 105 ? -11.697 3.565 0.697 1.00 96.31 105 GLY A O 1
ATOM 777 N N . LEU A 1 106 ? -10.816 4.641 2.459 1.00 98.25 106 LEU A N 1
ATOM 778 C CA . LEU A 1 106 ? -10.975 5.987 1.906 1.00 98.25 106 LEU A CA 1
ATOM 779 C C . LEU A 1 106 ? -10.197 6.185 0.600 1.00 98.25 106 LEU A C 1
ATOM 781 O O . LEU A 1 106 ? -10.711 6.816 -0.322 1.00 98.25 106 LEU A O 1
ATOM 785 N N . TYR A 1 107 ? -8.991 5.626 0.479 1.00 98.00 107 TYR A N 1
ATOM 786 C CA . TYR A 1 107 ? -8.268 5.617 -0.792 1.00 98.00 107 TYR A CA 1
ATOM 787 C C . TYR A 1 107 ? -9.103 4.960 -1.899 1.00 98.00 107 TYR A C 1
ATOM 789 O O . TYR A 1 107 ? -9.321 5.585 -2.935 1.00 98.00 107 TYR A O 1
ATOM 797 N N . PHE A 1 108 ? -9.618 3.745 -1.682 1.00 96.31 108 PHE A N 1
ATOM 798 C CA . PHE A 1 108 ? -10.360 3.018 -2.717 1.00 96.31 108 PHE A CA 1
ATOM 799 C C . PHE A 1 108 ? -11.683 3.688 -3.102 1.00 96.31 108 PHE A C 1
ATOM 801 O O . PHE A 1 108 ? -12.029 3.689 -4.282 1.00 96.31 108 PHE A O 1
ATOM 808 N N . ILE A 1 109 ? -12.375 4.322 -2.150 1.00 96.62 109 ILE A N 1
ATOM 809 C CA . ILE A 1 109 ? -13.590 5.106 -2.427 1.00 96.62 109 ILE A CA 1
ATOM 810 C C . ILE A 1 109 ? -13.288 6.267 -3.390 1.00 96.62 109 ILE A C 1
ATOM 812 O O . ILE A 1 109 ? -14.074 6.547 -4.297 1.00 96.62 109 ILE A O 1
ATOM 816 N N . HIS A 1 110 ? -12.142 6.937 -3.221 1.00 97.00 110 HIS A N 1
ATOM 817 C CA . HIS A 1 110 ? -11.806 8.155 -3.970 1.00 97.00 110 HIS A CA 1
ATOM 818 C C . HIS A 1 110 ? -10.929 7.924 -5.207 1.00 97.00 110 HIS A C 1
ATOM 820 O O . HIS A 1 110 ? -10.902 8.791 -6.079 1.00 97.00 110 HIS A O 1
ATOM 826 N N . ALA A 1 111 ? -10.242 6.782 -5.334 1.00 94.50 111 ALA A N 1
ATOM 827 C CA . ALA A 1 111 ? -9.218 6.545 -6.362 1.00 94.50 111 ALA A CA 1
ATOM 828 C C . ALA A 1 111 ? -9.711 6.761 -7.806 1.00 94.50 111 ALA A C 1
ATOM 830 O O . ALA A 1 111 ? -8.961 7.259 -8.639 1.00 94.50 111 ALA A O 1
ATOM 831 N N . GLY A 1 112 ? -10.976 6.438 -8.099 1.00 91.31 112 GLY A N 1
ATOM 832 C CA . GLY A 1 112 ? -11.569 6.624 -9.431 1.00 91.31 112 GLY A CA 1
ATOM 833 C C . GLY A 1 112 ? -12.194 8.000 -9.690 1.00 91.31 112 GLY A C 1
ATOM 834 O O . GLY A 1 112 ? -12.599 8.275 -10.816 1.00 91.31 112 GLY A O 1
ATOM 835 N N . GLN A 1 113 ? -12.320 8.851 -8.669 1.00 94.31 113 GLN A N 1
ATOM 836 C CA . GLN A 1 113 ? -13.065 10.118 -8.748 1.00 94.31 113 GLN A CA 1
ATOM 837 C C . GLN A 1 113 ? -12.178 11.335 -8.491 1.00 94.31 113 GLN A C 1
ATOM 839 O O . GLN A 1 113 ? -12.313 12.365 -9.148 1.00 94.31 113 GLN A O 1
ATOM 844 N N . ASN A 1 114 ? -11.284 11.228 -7.511 1.00 96.69 114 ASN A N 1
ATOM 845 C CA . ASN A 1 114 ? -10.387 12.289 -7.095 1.00 96.69 114 ASN A CA 1
ATOM 846 C C . ASN A 1 114 ? -9.067 11.667 -6.631 1.00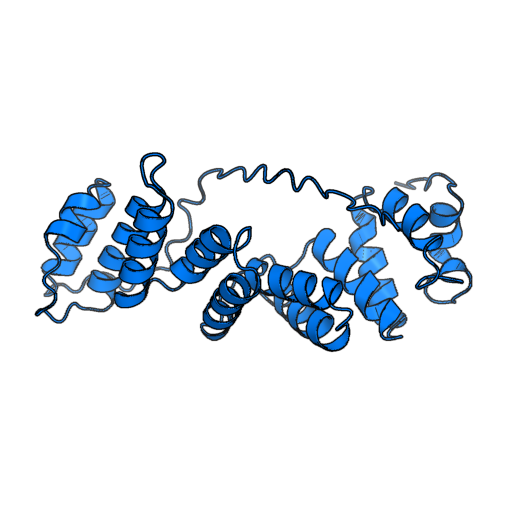 96.69 114 ASN A C 1
ATOM 848 O O . ASN A 1 114 ? -8.872 11.386 -5.446 1.00 96.69 114 ASN A O 1
ATOM 852 N N . GLU A 1 115 ? -8.172 11.455 -7.594 1.00 95.69 115 GLU A N 1
ATOM 853 C CA . GLU A 1 115 ? -6.877 10.812 -7.375 1.00 95.69 115 GLU A CA 1
ATOM 854 C C . GLU A 1 115 ? -6.063 11.520 -6.285 1.00 95.69 115 GLU A C 1
ATOM 856 O O . GLU A 1 115 ? -5.565 10.867 -5.373 1.00 95.69 115 GLU A O 1
ATOM 861 N N . GLU A 1 116 ? -5.974 12.853 -6.301 1.00 96.62 116 GLU A N 1
ATOM 862 C CA . GLU A 1 116 ? -5.166 13.577 -5.312 1.00 96.62 116 GLU A CA 1
ATOM 863 C C . GLU A 1 116 ? -5.734 13.439 -3.890 1.00 96.62 116 GLU A C 1
ATOM 865 O O . GLU A 1 116 ? -4.970 13.252 -2.940 1.00 96.62 116 GLU A O 1
ATOM 870 N N . LYS A 1 117 ? -7.068 13.445 -3.730 1.00 97.50 117 LYS A N 1
ATOM 871 C CA . LYS A 1 117 ? -7.706 13.153 -2.434 1.00 97.50 117 LYS A CA 1
ATOM 872 C C . LYS A 1 117 ? -7.398 11.722 -1.985 1.00 97.50 117 LYS A C 1
ATOM 874 O O . LYS A 1 117 ? -7.034 11.519 -0.828 1.00 97.50 117 LYS A O 1
ATOM 879 N N . ALA A 1 118 ? -7.495 10.749 -2.891 1.00 97.81 118 ALA A N 1
ATOM 880 C CA . ALA A 1 118 ? -7.186 9.352 -2.600 1.00 97.81 118 ALA A CA 1
ATOM 881 C C . ALA A 1 118 ? -5.725 9.178 -2.150 1.00 97.81 118 ALA A C 1
ATOM 883 O O . ALA A 1 118 ? -5.464 8.620 -1.082 1.00 97.81 118 ALA A O 1
ATOM 884 N N . LEU A 1 119 ? -4.768 9.716 -2.912 1.00 97.88 119 LEU A N 1
ATOM 885 C CA . LEU A 1 119 ? -3.344 9.689 -2.562 1.00 97.88 119 LEU A CA 1
ATOM 886 C C . LEU A 1 119 ? -3.074 10.421 -1.239 1.00 97.88 119 LEU A C 1
ATOM 888 O O . LEU A 1 119 ? -2.213 9.996 -0.468 1.00 97.88 119 LEU A O 1
ATOM 892 N N . GLY A 1 120 ? -3.837 11.473 -0.925 1.00 98.19 120 GLY A N 1
ATOM 893 C CA . GLY A 1 120 ? -3.824 12.131 0.382 1.00 98.19 120 GLY A CA 1
ATOM 894 C C . GLY A 1 120 ? -4.084 11.168 1.545 1.00 98.19 120 GLY A C 1
ATOM 895 O O . GLY A 1 120 ? -3.349 11.203 2.534 1.00 98.19 120 GLY A O 1
ATOM 896 N N . PHE A 1 121 ? -5.051 10.257 1.413 1.00 98.50 121 PHE A N 1
ATOM 897 C CA . PHE A 1 121 ? -5.312 9.234 2.431 1.00 98.50 121 PHE A CA 1
ATOM 898 C C . PHE A 1 121 ? -4.188 8.202 2.538 1.00 98.50 121 PHE A C 1
ATOM 900 O O . PHE A 1 121 ? -3.816 7.839 3.651 1.00 98.50 121 PHE A O 1
ATOM 907 N N . LEU A 1 122 ? -3.572 7.782 1.427 1.00 98.00 122 LEU A N 1
ATOM 908 C CA . LEU A 1 122 ? -2.393 6.905 1.496 1.00 98.00 122 LEU A CA 1
ATOM 909 C C . LEU A 1 122 ? -1.231 7.573 2.235 1.00 98.00 122 LEU A C 1
ATOM 911 O O . LEU A 1 122 ? -0.596 6.937 3.074 1.00 98.00 122 LEU A O 1
ATOM 915 N N . ARG A 1 123 ? -0.981 8.865 1.984 1.00 98.38 123 ARG A N 1
ATOM 916 C CA . ARG A 1 123 ? 0.049 9.636 2.703 1.00 98.38 123 ARG A CA 1
ATOM 917 C C . ARG A 1 123 ? -0.241 9.702 4.205 1.00 98.38 123 ARG A C 1
ATOM 919 O O . ARG A 1 123 ? 0.670 9.543 5.015 1.00 98.38 123 ARG A O 1
ATOM 926 N N . GLN A 1 124 ? -1.507 9.884 4.582 1.00 98.31 124 GLN A N 1
ATOM 927 C CA . GLN A 1 124 ? -1.930 9.814 5.983 1.00 98.31 124 GLN A CA 1
ATOM 928 C C . GLN A 1 124 ? -1.734 8.410 6.565 1.00 98.31 124 GLN A C 1
ATOM 930 O O . GLN A 1 124 ? -1.290 8.287 7.706 1.00 98.31 124 GLN A O 1
ATOM 935 N N . TYR A 1 125 ? -1.988 7.355 5.786 1.00 97.62 125 TYR A N 1
ATOM 936 C CA . TYR A 1 125 ? -1.794 5.989 6.254 1.00 97.62 125 TYR A CA 1
ATOM 937 C C . TYR A 1 125 ? -0.324 5.666 6.503 1.00 97.62 125 TYR A C 1
ATOM 939 O O . TYR A 1 125 ? 0.012 5.196 7.589 1.00 97.62 125 TYR A O 1
ATOM 947 N N . ILE A 1 126 ? 0.574 5.971 5.560 1.00 96.69 126 ILE A N 1
ATOM 948 C CA . ILE A 1 126 ? 2.007 5.676 5.723 1.00 96.69 126 ILE A CA 1
ATOM 949 C C . ILE A 1 126 ? 2.644 6.446 6.885 1.00 96.69 126 ILE A C 1
ATOM 951 O O . ILE A 1 126 ? 3.602 5.959 7.483 1.00 96.69 126 ILE A O 1
ATOM 955 N N . ALA A 1 127 ? 2.092 7.608 7.262 1.00 97.12 127 ALA A N 1
ATOM 956 C CA . ALA A 1 127 ? 2.526 8.351 8.444 1.00 97.12 127 ALA A CA 1
ATOM 957 C C . ALA A 1 127 ? 2.293 7.566 9.751 1.00 97.12 127 ALA A C 1
ATOM 959 O O . ALA A 1 127 ? 2.946 7.835 10.757 1.00 97.12 127 ALA A O 1
ATOM 960 N N . THR A 1 128 ? 1.411 6.559 9.730 1.00 95.25 128 THR A N 1
ATOM 961 C CA . THR A 1 128 ? 1.178 5.623 10.843 1.00 95.25 128 THR A CA 1
ATOM 962 C C . THR A 1 128 ? 2.154 4.439 10.860 1.00 95.25 128 THR A C 1
ATOM 964 O O . THR A 1 128 ? 2.051 3.582 11.734 1.00 95.25 128 THR A O 1
ATOM 967 N N . GLN A 1 129 ? 3.114 4.403 9.925 1.00 94.56 129 GLN A N 1
ATOM 968 C CA . GLN A 1 129 ? 4.122 3.347 9.762 1.00 94.56 129 GLN A CA 1
ATOM 969 C C . GLN A 1 129 ? 3.506 1.936 9.651 1.00 94.56 129 GLN A C 1
ATOM 971 O O . GLN A 1 129 ? 3.835 1.046 10.445 1.00 94.56 129 GLN A O 1
ATOM 976 N N . PRO A 1 130 ? 2.590 1.708 8.686 1.00 93.44 130 PRO A N 1
ATOM 977 C CA . PRO A 1 130 ? 1.992 0.400 8.485 1.00 93.44 130 PRO A CA 1
ATOM 978 C C . PRO A 1 130 ? 3.071 -0.623 8.116 1.00 93.44 130 PRO A C 1
ATOM 980 O O . PRO A 1 130 ? 4.034 -0.329 7.412 1.00 93.44 130 PRO A O 1
ATOM 983 N N . LYS A 1 131 ? 2.894 -1.865 8.573 1.00 91.88 131 LYS A N 1
ATOM 984 C CA . LYS A 1 131 ? 3.794 -2.987 8.240 1.00 91.88 131 LYS A CA 1
ATOM 985 C C . LYS A 1 131 ? 3.452 -3.653 6.904 1.00 91.88 131 LYS A C 1
ATOM 987 O O . LYS A 1 131 ? 3.930 -4.752 6.638 1.00 91.88 131 LYS A O 1
ATOM 992 N N . ASP A 1 132 ? 2.596 -3.019 6.117 1.00 91.31 132 ASP A N 1
ATOM 993 C CA . ASP A 1 132 ? 2.073 -3.516 4.854 1.00 91.31 132 ASP A CA 1
ATOM 994 C C . ASP A 1 132 ? 2.692 -2.715 3.694 1.00 91.31 132 ASP A C 1
ATOM 996 O O . ASP A 1 132 ? 2.910 -1.508 3.806 1.00 91.31 132 ASP A O 1
ATOM 1000 N N . SER A 1 133 ? 3.033 -3.404 2.603 1.00 95.81 133 SER A N 1
ATOM 1001 C CA . SER A 1 133 ? 3.733 -2.823 1.453 1.00 95.81 133 SER A CA 1
ATOM 1002 C C . SER A 1 133 ? 2.815 -2.084 0.476 1.00 95.81 133 SER A C 1
ATOM 1004 O O . SER A 1 133 ? 3.288 -1.230 -0.272 1.00 95.81 133 SER A O 1
ATOM 1006 N N . VAL A 1 134 ? 1.514 -2.370 0.481 1.00 95.69 134 VAL A N 1
ATOM 1007 C CA . VAL A 1 134 ? 0.524 -1.882 -0.484 1.00 95.69 134 VAL A CA 1
ATOM 1008 C C . VAL A 1 134 ? 0.466 -0.352 -0.576 1.00 95.69 134 VAL A C 1
ATOM 1010 O O . VAL A 1 134 ? 0.577 0.142 -1.699 1.00 95.69 134 VAL A O 1
ATOM 1013 N N . PRO A 1 135 ? 0.345 0.442 0.511 1.00 97.00 135 PRO A N 1
ATOM 1014 C CA . PRO A 1 135 ? 0.232 1.894 0.378 1.00 97.00 135 PRO A CA 1
ATOM 1015 C C . PRO A 1 135 ? 1.501 2.513 -0.217 1.00 97.00 135 PRO A C 1
ATOM 10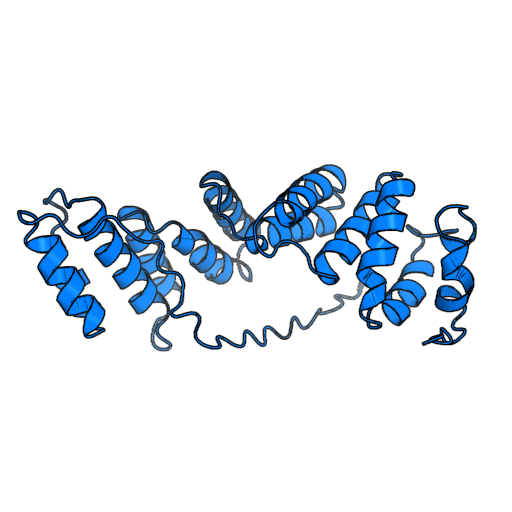17 O O . PRO A 1 135 ? 1.419 3.453 -1.006 1.00 97.00 135 PRO A O 1
ATOM 1020 N N . TYR A 1 136 ? 2.668 1.951 0.101 1.00 97.88 136 TYR A N 1
ATOM 1021 C CA . TYR A 1 136 ? 3.941 2.370 -0.475 1.00 97.88 136 TYR A CA 1
ATOM 1022 C C . TYR A 1 136 ? 4.036 2.014 -1.964 1.00 97.88 136 TYR A C 1
ATOM 1024 O O . TYR A 1 136 ? 4.474 2.839 -2.760 1.00 97.88 136 TYR A O 1
ATOM 1032 N N . VAL A 1 137 ? 3.577 0.824 -2.371 1.00 97.75 137 VAL A N 1
ATOM 1033 C CA . VAL A 1 137 ? 3.514 0.444 -3.793 1.00 97.75 137 VAL A CA 1
ATOM 1034 C C . VAL A 1 137 ? 2.614 1.395 -4.579 1.00 97.75 137 VAL A C 1
ATOM 1036 O O . VAL A 1 137 ? 3.033 1.898 -5.618 1.00 97.75 137 VAL A O 1
ATOM 1039 N N . LEU A 1 138 ? 1.408 1.670 -4.079 1.00 97.62 138 LEU A N 1
ATOM 1040 C CA . LEU A 1 138 ? 0.437 2.535 -4.752 1.00 97.62 138 LEU A CA 1
ATOM 1041 C C . LEU A 1 138 ? 0.959 3.970 -4.905 1.00 97.62 138 LEU A C 1
ATOM 1043 O O . LEU A 1 138 ? 0.829 4.564 -5.975 1.00 97.62 138 LEU A O 1
ATOM 1047 N N . LEU A 1 139 ? 1.605 4.514 -3.868 1.00 98.38 139 LEU A N 1
ATOM 1048 C CA . LEU A 1 139 ? 2.268 5.818 -3.951 1.00 98.38 139 LEU A CA 1
ATOM 1049 C C . LEU A 1 139 ? 3.441 5.796 -4.938 1.00 98.38 139 LEU A C 1
ATOM 1051 O O . LEU A 1 139 ? 3.568 6.706 -5.751 1.00 98.38 139 LEU A O 1
ATOM 1055 N N . GLY A 1 140 ? 4.257 4.739 -4.925 1.00 98.25 140 GLY A N 1
ATOM 1056 C CA . GLY A 1 140 ? 5.343 4.556 -5.886 1.00 98.25 140 GLY A CA 1
ATOM 1057 C C . GLY A 1 140 ? 4.849 4.543 -7.334 1.00 98.25 140 GLY A C 1
ATOM 1058 O O . GLY A 1 140 ? 5.397 5.250 -8.175 1.00 98.25 140 GLY A O 1
ATOM 1059 N N . GLN A 1 141 ? 3.772 3.809 -7.616 1.00 98.06 141 GLN A N 1
ATOM 1060 C CA . GLN A 1 141 ? 3.129 3.763 -8.933 1.00 98.06 141 GLN A CA 1
ATOM 1061 C C . GLN A 1 141 ? 2.576 5.126 -9.362 1.00 98.06 141 GLN A C 1
ATOM 1063 O O . GLN A 1 141 ? 2.774 5.533 -10.507 1.00 98.06 141 GLN A O 1
ATOM 1068 N N . ALA A 1 142 ? 1.927 5.853 -8.449 1.00 98.06 142 ALA A N 1
ATOM 1069 C CA . ALA A 1 142 ? 1.422 7.194 -8.729 1.00 98.06 142 ALA A CA 1
ATOM 1070 C C . ALA A 1 142 ? 2.559 8.172 -9.078 1.00 98.06 142 ALA A C 1
ATOM 1072 O O . ALA A 1 142 ? 2.442 8.950 -10.023 1.00 98.06 142 ALA A O 1
ATOM 1073 N N . GLU A 1 143 ? 3.690 8.108 -8.371 1.00 98.50 143 GLU A N 1
ATOM 1074 C CA . GLU A 1 143 ? 4.865 8.929 -8.685 1.00 98.50 143 GLU A CA 1
ATOM 1075 C C . GLU A 1 143 ? 5.552 8.491 -9.992 1.00 98.50 143 GLU A C 1
ATOM 1077 O O . GLU A 1 143 ? 6.005 9.344 -10.756 1.00 98.50 143 GLU A O 1
ATOM 1082 N N . MET A 1 144 ? 5.562 7.191 -10.324 1.00 98.06 144 MET A N 1
ATOM 1083 C CA . MET A 1 144 ? 6.017 6.711 -11.639 1.00 98.06 144 MET A CA 1
ATOM 1084 C C . MET A 1 144 ? 5.176 7.291 -12.779 1.00 98.06 144 MET A C 1
ATOM 1086 O O . MET A 1 144 ? 5.740 7.720 -13.785 1.00 98.06 144 MET A O 1
ATOM 1090 N N . ALA A 1 145 ? 3.848 7.330 -12.625 1.00 96.62 145 ALA A N 1
ATOM 1091 C CA . ALA A 1 145 ? 2.936 7.895 -13.621 1.00 96.62 145 ALA A CA 1
ATOM 1092 C C . ALA A 1 145 ? 3.149 9.405 -13.833 1.00 96.62 145 ALA A C 1
ATOM 1094 O O . ALA A 1 145 ? 2.892 9.920 -14.919 1.00 96.62 145 ALA A O 1
ATOM 1095 N N . LYS A 1 146 ? 3.665 10.101 -12.812 1.00 97.12 146 LYS A N 1
ATOM 1096 C CA . LYS A 1 146 ? 4.057 11.519 -12.854 1.00 97.12 146 LYS A CA 1
ATOM 1097 C C . LYS A 1 146 ? 5.504 11.739 -13.314 1.00 97.12 146 LYS A C 1
ATOM 1099 O O . LYS A 1 146 ? 5.984 12.866 -13.250 1.00 97.12 146 LYS A O 1
ATOM 1104 N N . GLU A 1 147 ? 6.208 10.680 -13.724 1.00 97.19 147 GLU A N 1
ATOM 1105 C CA . GLU A 1 147 ? 7.640 10.688 -14.074 1.00 97.19 147 GLU A CA 1
ATOM 1106 C C . GLU A 1 147 ? 8.562 11.171 -12.933 1.00 97.19 147 GLU A C 1
ATOM 1108 O O . GLU A 1 147 ? 9.734 11.490 -13.134 1.00 97.19 147 GLU A O 1
ATOM 1113 N N . ASN A 1 148 ? 8.069 11.164 -11.692 1.00 98.31 148 ASN A N 1
ATOM 1114 C CA . ASN A 1 148 ? 8.841 11.512 -10.507 1.00 98.31 148 ASN A CA 1
ATOM 1115 C C . ASN A 1 148 ? 9.596 10.282 -9.985 1.00 98.31 148 ASN A C 1
ATOM 1117 O O . ASN A 1 148 ? 9.282 9.699 -8.945 1.00 98.31 148 ASN A O 1
ATOM 1121 N N . HIS A 1 149 ? 10.604 9.854 -10.746 1.00 98.31 149 HIS A N 1
ATOM 1122 C CA . HIS A 1 149 ? 11.334 8.613 -10.482 1.00 98.31 149 HIS A CA 1
ATOM 1123 C C . HIS A 1 149 ? 12.061 8.605 -9.130 1.00 98.31 149 HIS A C 1
ATOM 1125 O O . HIS A 1 149 ? 12.197 7.544 -8.524 1.00 98.31 149 HIS A O 1
ATOM 1131 N N . VAL A 1 150 ? 12.482 9.769 -8.622 1.00 98.62 150 VAL A N 1
ATOM 1132 C CA . VAL A 1 150 ? 13.130 9.876 -7.305 1.00 98.62 150 VAL A CA 1
ATOM 1133 C C . VAL A 1 150 ? 12.146 9.503 -6.195 1.00 98.62 150 VAL A C 1
ATOM 1135 O O . VAL A 1 150 ? 12.420 8.577 -5.434 1.00 98.62 150 VAL A O 1
ATOM 1138 N N . ALA A 1 151 ? 10.975 10.146 -6.150 1.00 98.31 151 ALA A N 1
ATOM 1139 C CA . ALA A 1 151 ? 9.962 9.842 -5.138 1.00 98.31 151 ALA A CA 1
ATOM 1140 C C . ALA A 1 151 ? 9.405 8.419 -5.292 1.00 98.31 151 ALA A C 1
ATOM 1142 O O . ALA A 1 151 ? 9.204 7.713 -4.302 1.00 98.31 151 ALA A O 1
ATOM 1143 N N . ALA A 1 152 ? 9.220 7.956 -6.533 1.00 98.69 152 ALA A N 1
ATOM 1144 C CA . ALA A 1 152 ? 8.822 6.578 -6.795 1.00 98.69 152 ALA A CA 1
ATOM 1145 C C . ALA A 1 152 ? 9.815 5.575 -6.187 1.00 98.69 152 ALA A C 1
ATOM 1147 O O . ALA A 1 152 ? 9.405 4.635 -5.508 1.00 98.69 152 ALA A O 1
ATOM 1148 N N . ASN A 1 153 ? 11.121 5.786 -6.381 1.00 98.62 153 ASN A N 1
ATOM 1149 C CA . ASN A 1 153 ? 12.157 4.916 -5.825 1.00 98.62 153 ASN A CA 1
ATOM 1150 C C . ASN A 1 153 ? 12.112 4.881 -4.293 1.00 98.62 153 ASN A C 1
ATOM 1152 O O . ASN A 1 153 ? 12.255 3.811 -3.703 1.00 98.62 153 ASN A O 1
ATOM 1156 N N . GLU A 1 154 ? 11.897 6.029 -3.647 1.00 98.44 154 GLU A N 1
ATOM 1157 C CA . GLU A 1 154 ? 11.783 6.113 -2.188 1.00 98.44 154 GLU A CA 1
ATOM 1158 C C . GLU A 1 154 ? 10.615 5.270 -1.668 1.00 98.44 154 GLU A C 1
ATOM 1160 O O . GLU A 1 154 ? 10.816 4.409 -0.806 1.00 98.44 154 GLU A O 1
ATOM 1165 N N . PHE A 1 155 ? 9.416 5.447 -2.230 1.00 98.56 155 PHE A N 1
ATOM 1166 C CA . PHE A 1 155 ? 8.247 4.671 -1.819 1.00 98.56 155 PHE A CA 1
ATOM 1167 C C . PHE A 1 155 ? 8.408 3.178 -2.111 1.00 98.56 155 PHE A C 1
ATOM 1169 O O . PHE A 1 155 ? 8.156 2.354 -1.237 1.00 98.56 155 PHE A O 1
ATOM 1176 N N . LEU A 1 156 ? 8.892 2.796 -3.294 1.00 98.50 156 LEU A N 1
ATOM 1177 C CA . LEU A 1 156 ? 9.063 1.384 -3.647 1.00 98.50 156 LEU A CA 1
ATOM 1178 C C . LEU A 1 156 ? 10.133 0.692 -2.781 1.00 98.50 156 LEU A C 1
ATOM 1180 O O . LEU A 1 156 ? 9.984 -0.478 -2.423 1.00 98.50 156 LEU A O 1
ATOM 1184 N N . ARG A 1 157 ? 11.193 1.400 -2.369 1.00 97.88 157 ARG A N 1
ATOM 1185 C CA . ARG A 1 157 ? 12.181 0.857 -1.419 1.00 97.88 157 ARG A CA 1
ATOM 1186 C C . ARG A 1 157 ? 11.604 0.696 -0.016 1.00 97.88 157 ARG A C 1
ATOM 1188 O O . ARG A 1 157 ? 11.918 -0.295 0.643 1.00 97.88 157 ARG A O 1
ATOM 1195 N N . GLN A 1 158 ? 10.742 1.614 0.425 1.00 97.38 158 GLN A N 1
ATOM 1196 C CA . GLN A 1 158 ? 9.981 1.443 1.669 1.00 97.38 158 GLN A CA 1
ATOM 1197 C C . GLN A 1 158 ? 9.019 0.253 1.572 1.00 97.38 158 GLN A C 1
ATOM 1199 O O . GLN A 1 158 ? 8.976 -0.574 2.476 1.00 97.38 158 GLN A O 1
ATOM 1204 N N . ALA A 1 159 ? 8.329 0.083 0.441 1.00 97.31 159 ALA A N 1
ATOM 1205 C CA . ALA A 1 159 ? 7.483 -1.083 0.201 1.00 97.31 159 ALA A CA 1
ATOM 1206 C C . ALA A 1 159 ? 8.266 -2.398 0.340 1.00 97.31 159 ALA A C 1
ATOM 1208 O O . ALA A 1 159 ? 7.761 -3.361 0.911 1.00 97.31 159 ALA A O 1
ATOM 1209 N N . ARG A 1 160 ? 9.515 -2.437 -0.144 1.00 95.94 160 ARG A N 1
ATOM 1210 C CA . ARG A 1 160 ? 10.375 -3.627 -0.062 1.00 95.94 160 ARG A CA 1
ATOM 1211 C C . ARG A 1 160 ? 10.867 -3.911 1.361 1.00 95.94 160 ARG A C 1
ATOM 1213 O O . ARG A 1 160 ? 11.156 -5.063 1.678 1.00 95.94 160 ARG A O 1
ATOM 1220 N N . SER A 1 161 ? 10.986 -2.887 2.211 1.00 95.81 161 SER A N 1
ATOM 1221 C CA . SER A 1 161 ? 11.542 -3.025 3.564 1.00 95.81 161 SER A CA 1
ATOM 1222 C C . SER A 1 161 ? 10.535 -3.528 4.604 1.00 95.81 161 SER A C 1
ATOM 1224 O O . SER A 1 161 ? 10.949 -4.015 5.658 1.00 95.81 161 SER A O 1
ATOM 1226 N N . VAL A 1 162 ? 9.230 -3.451 4.322 1.00 93.62 162 VAL A N 1
ATOM 1227 C CA . VAL A 1 162 ? 8.173 -3.920 5.230 1.00 93.62 162 VAL A CA 1
ATOM 1228 C C . VAL A 1 162 ? 7.805 -5.394 5.003 1.00 93.62 162 VAL A C 1
ATOM 1230 O O . VAL A 1 162 ? 8.247 -6.052 4.054 1.00 93.62 162 VAL A O 1
ATOM 1233 N N . ALA A 1 163 ? 7.000 -5.957 5.910 1.00 79.12 163 ALA A N 1
ATOM 1234 C CA . ALA A 1 163 ? 6.588 -7.354 5.826 1.00 79.12 163 ALA A CA 1
ATOM 1235 C C . ALA A 1 163 ? 5.805 -7.614 4.529 1.00 79.12 163 ALA A C 1
ATOM 1237 O O . ALA A 1 163 ? 5.004 -6.791 4.097 1.00 79.12 163 ALA A O 1
ATOM 1238 N N . ARG A 1 164 ? 6.039 -8.777 3.900 1.00 79.19 164 ARG A N 1
ATOM 1239 C CA . ARG A 1 164 ? 5.457 -9.135 2.588 1.00 79.19 164 ARG A CA 1
ATOM 1240 C C . ARG A 1 164 ? 5.785 -8.125 1.466 1.00 79.19 164 ARG A C 1
ATOM 1242 O O . ARG A 1 164 ? 5.119 -8.111 0.438 1.00 79.19 164 ARG A O 1
ATOM 1249 N N . GLY A 1 165 ? 6.840 -7.323 1.634 1.00 84.31 165 GLY A N 1
ATOM 1250 C CA . GLY A 1 165 ? 7.350 -6.405 0.616 1.00 84.31 165 GLY A CA 1
ATOM 1251 C C . GLY A 1 165 ? 8.038 -7.082 -0.569 1.00 84.31 165 GLY A C 1
ATOM 1252 O O . GLY A 1 165 ? 8.204 -6.470 -1.611 1.00 84.31 165 GLY A O 1
ATOM 1253 N N . HIS A 1 166 ? 8.422 -8.352 -0.455 1.00 90.19 166 HIS A N 1
ATOM 1254 C CA . HIS A 1 166 ? 9.137 -9.056 -1.519 1.00 90.19 166 HIS A CA 1
ATOM 1255 C C . HIS A 1 166 ? 8.142 -9.654 -2.519 1.00 90.19 166 HIS A C 1
ATOM 1257 O O . HIS A 1 166 ? 7.453 -10.624 -2.207 1.00 90.19 166 HIS A O 1
ATOM 1263 N N . SER A 1 167 ? 8.062 -9.078 -3.719 1.00 92.94 167 SER A N 1
ATOM 1264 C CA . SER A 1 167 ? 7.256 -9.607 -4.825 1.00 92.94 167 SER A CA 1
ATOM 1265 C C . SER A 1 167 ? 7.917 -9.297 -6.165 1.00 92.94 167 SER A C 1
ATOM 1267 O O . SER A 1 167 ? 8.558 -8.258 -6.310 1.00 92.94 167 SER A O 1
ATOM 1269 N N . ALA A 1 168 ? 7.726 -10.166 -7.160 1.00 93.81 168 ALA A N 1
ATOM 1270 C CA . ALA A 1 168 ? 8.285 -9.951 -8.492 1.00 93.81 168 ALA A CA 1
ATOM 1271 C C . ALA A 1 168 ? 7.746 -8.660 -9.140 1.00 93.81 168 ALA A C 1
ATOM 1273 O O . ALA A 1 168 ? 8.506 -7.942 -9.779 1.00 93.81 168 ALA A O 1
ATOM 1274 N N . ASN A 1 169 ? 6.478 -8.307 -8.889 1.00 94.69 169 ASN A N 1
ATOM 1275 C CA . ASN A 1 169 ? 5.886 -7.035 -9.322 1.00 94.69 169 ASN A CA 1
ATOM 1276 C C . ASN A 1 169 ? 6.616 -5.818 -8.743 1.00 94.69 169 ASN A C 1
ATOM 1278 O O . ASN A 1 169 ? 6.911 -4.874 -9.475 1.00 94.69 169 ASN A O 1
ATOM 1282 N N . LEU A 1 170 ? 6.913 -5.821 -7.438 1.00 96.44 170 LEU A N 1
ATOM 1283 C CA . LEU A 1 170 ? 7.671 -4.726 -6.830 1.00 96.44 170 LEU A CA 1
ATOM 1284 C C . LEU A 1 170 ? 9.072 -4.624 -7.433 1.00 96.44 170 LEU A C 1
ATOM 1286 O O . LEU A 1 170 ? 9.533 -3.530 -7.749 1.00 96.44 170 LEU A O 1
ATOM 1290 N N . ASP A 1 171 ? 9.721 -5.763 -7.629 1.00 96.75 171 ASP A N 1
ATOM 1291 C CA . ASP A 1 171 ? 11.079 -5.818 -8.158 1.00 96.75 171 ASP A CA 1
ATOM 1292 C C . ASP A 1 171 ? 11.119 -5.354 -9.616 1.00 96.75 171 ASP A C 1
ATOM 1294 O O . ASP A 1 171 ? 12.010 -4.605 -10.006 1.00 96.75 171 ASP A O 1
ATOM 1298 N N . TRP A 1 172 ? 10.089 -5.668 -10.396 1.00 97.31 172 TRP A N 1
ATOM 1299 C CA . TRP A 1 172 ? 9.906 -5.133 -11.739 1.00 97.31 172 TRP A CA 1
ATOM 1300 C C . TRP A 1 172 ? 9.780 -3.603 -11.758 1.00 97.31 172 TRP A C 1
ATOM 1302 O O . TRP A 1 172 ? 10.440 -2.934 -12.555 1.00 97.31 172 TRP A O 1
ATOM 1312 N N . MET A 1 173 ? 8.988 -3.025 -10.849 1.00 98.00 173 MET A N 1
ATOM 1313 C CA . MET A 1 173 ? 8.862 -1.566 -10.722 1.00 98.00 173 MET A CA 1
ATOM 1314 C C . MET A 1 173 ? 10.176 -0.917 -10.270 1.00 98.00 173 MET A C 1
ATOM 1316 O O . MET A 1 173 ? 10.590 0.099 -10.830 1.00 98.00 173 MET A O 1
ATOM 1320 N N . LEU A 1 174 ? 10.872 -1.520 -9.300 1.00 98.44 174 LEU A N 1
ATOM 1321 C CA . LEU A 1 174 ? 12.181 -1.051 -8.845 1.00 98.44 174 LEU A CA 1
ATOM 1322 C C . LEU A 1 174 ? 13.233 -1.126 -9.955 1.00 98.44 174 LEU A C 1
ATOM 1324 O O . LEU A 1 174 ? 14.033 -0.199 -10.070 1.00 98.44 174 LEU A O 1
ATOM 1328 N N . PHE A 1 175 ? 13.221 -2.166 -10.792 1.00 98.19 175 PHE A N 1
ATOM 1329 C CA . PHE A 1 175 ? 14.061 -2.243 -11.987 1.00 98.19 175 PHE A CA 1
ATOM 1330 C C . PHE A 1 175 ? 13.812 -1.047 -12.911 1.00 98.19 175 PHE A C 1
ATOM 1332 O O . PHE A 1 175 ? 14.757 -0.325 -13.232 1.00 98.19 175 PHE A O 1
ATOM 1339 N N . GLN A 1 176 ? 12.556 -0.805 -13.297 1.00 98.38 176 GLN A N 1
ATOM 1340 C CA . GLN A 1 176 ? 12.214 0.281 -14.216 1.00 98.38 176 GLN A CA 1
ATOM 1341 C C . GLN A 1 176 ? 12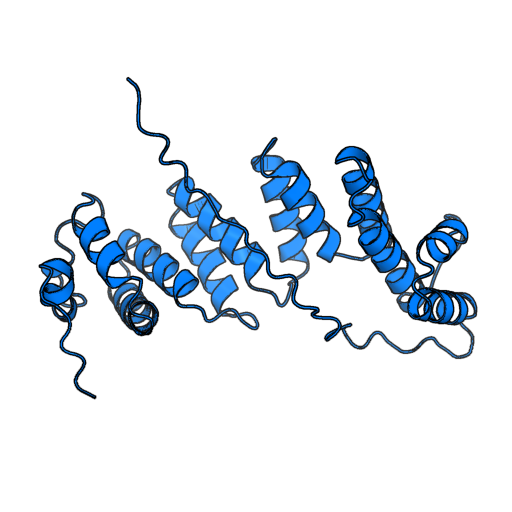.655 1.640 -13.668 1.00 98.38 176 GLN A C 1
ATOM 1343 O O . GLN A 1 176 ? 13.343 2.394 -14.352 1.00 98.38 176 GLN A O 1
ATOM 1348 N N . VAL A 1 177 ? 12.314 1.937 -12.412 1.00 98.56 177 VAL A N 1
ATOM 1349 C CA . VAL A 1 177 ? 12.647 3.220 -11.784 1.00 98.56 177 VAL A CA 1
ATOM 1350 C C . VAL A 1 177 ? 14.157 3.408 -11.642 1.00 98.56 177 VAL A C 1
ATOM 1352 O O . VAL A 1 177 ? 14.671 4.471 -11.981 1.00 98.56 177 VAL A O 1
ATOM 1355 N N . ASN A 1 178 ? 14.891 2.392 -11.178 1.00 98.62 178 ASN A N 1
ATOM 1356 C CA . ASN A 1 178 ? 16.335 2.529 -10.977 1.00 98.62 178 ASN A CA 1
ATOM 1357 C C . ASN A 1 178 ? 17.097 2.570 -12.311 1.00 98.62 178 ASN A C 1
ATOM 1359 O O . ASN A 1 178 ? 18.111 3.259 -12.392 1.00 98.62 178 ASN A O 1
ATOM 1363 N N . TYR A 1 179 ? 16.586 1.940 -13.378 1.00 98.38 179 TYR A N 1
ATOM 1364 C CA . TYR A 1 179 ? 17.139 2.113 -14.725 1.00 98.38 179 TYR A CA 1
ATOM 1365 C C . TYR A 1 179 ? 17.032 3.574 -15.178 1.00 98.38 179 TYR A C 1
ATOM 1367 O O . TYR A 1 179 ? 18.016 4.150 -15.639 1.00 98.38 179 TYR A O 1
ATOM 1375 N N . LEU A 1 180 ? 15.859 4.191 -14.998 1.00 97.75 180 LEU A N 1
ATOM 1376 C CA . LEU A 1 180 ? 15.611 5.586 -15.380 1.00 97.75 180 LEU A CA 1
ATOM 1377 C C . LEU A 1 180 ? 16.402 6.586 -14.524 1.00 97.75 180 LEU A C 1
ATOM 1379 O O . LEU A 1 180 ? 16.760 7.657 -15.006 1.00 97.75 180 LEU A O 1
ATOM 1383 N N . LEU A 1 181 ? 16.726 6.225 -13.281 1.00 98.25 181 LEU A N 1
ATOM 1384 C CA . LEU A 1 181 ? 17.620 6.996 -12.411 1.00 98.25 181 LEU A CA 1
ATOM 1385 C C . LEU A 1 181 ? 19.115 6.764 -12.695 1.00 98.25 181 LEU A C 1
ATOM 1387 O O . LEU A 1 181 ? 19.953 7.466 -12.134 1.00 98.25 181 LEU A O 1
ATOM 1391 N N . GLY A 1 182 ? 19.466 5.791 -13.541 1.00 97.75 182 GLY A N 1
ATOM 1392 C CA . GLY A 1 182 ? 20.853 5.440 -13.852 1.00 97.75 182 GLY A CA 1
ATOM 1393 C C . GLY A 1 182 ? 21.548 4.541 -12.820 1.00 97.75 182 GLY A C 1
ATOM 1394 O O . GLY A 1 182 ? 22.738 4.263 -12.968 1.00 97.75 182 GLY A O 1
ATOM 1395 N N . ASP A 1 183 ? 20.834 4.037 -11.809 1.00 98.25 183 ASP A N 1
ATOM 1396 C CA . ASP A 1 183 ? 21.341 3.013 -10.885 1.00 98.25 183 ASP A CA 1
ATOM 1397 C C . ASP A 1 183 ? 21.216 1.622 -11.531 1.00 98.25 183 ASP A C 1
ATOM 1399 O O . ASP A 1 183 ? 20.386 0.784 -11.169 1.00 98.25 183 ASP A O 1
ATOM 1403 N N . PHE A 1 184 ? 22.039 1.393 -12.557 1.00 97.94 184 PHE A N 1
ATOM 1404 C CA . PHE A 1 184 ? 22.002 0.177 -13.372 1.00 97.94 184 PHE A CA 1
ATOM 1405 C C . PHE A 1 184 ? 22.374 -1.084 -12.588 1.00 97.94 184 PHE A C 1
ATOM 1407 O O . PHE A 1 184 ? 21.850 -2.160 -12.881 1.00 97.94 184 PHE A O 1
ATOM 1414 N N . SER A 1 185 ? 23.236 -0.953 -11.575 1.00 97.94 185 SER A N 1
ATOM 1415 C CA . SER A 1 185 ? 23.625 -2.063 -10.703 1.00 97.94 185 SER A CA 1
ATOM 1416 C C . SER A 1 185 ? 22.422 -2.568 -9.908 1.00 97.94 185 SER A C 1
ATOM 1418 O O . SER A 1 185 ? 22.084 -3.754 -9.971 1.00 97.94 185 SER A O 1
ATOM 1420 N N . TYR A 1 186 ? 21.707 -1.661 -9.230 1.00 98.19 186 TYR A N 1
ATOM 1421 C CA . TYR A 1 186 ? 20.503 -2.038 -8.498 1.00 98.19 186 TYR A CA 1
ATOM 1422 C C . TYR A 1 186 ? 19.393 -2.498 -9.444 1.00 98.19 186 TYR A C 1
ATOM 1424 O O . TYR A 1 186 ? 18.771 -3.529 -9.202 1.00 98.19 186 TYR A O 1
ATOM 1432 N N . ALA A 1 187 ? 19.176 -1.788 -10.553 1.00 98.38 187 ALA A N 1
ATOM 1433 C CA . ALA A 1 187 ? 18.160 -2.145 -11.536 1.00 98.38 187 ALA A CA 1
ATOM 1434 C C . ALA A 1 187 ? 18.357 -3.562 -12.106 1.00 98.38 187 ALA A C 1
ATOM 1436 O O . ALA A 1 187 ? 17.383 -4.302 -12.229 1.00 98.38 187 ALA A O 1
ATOM 1437 N N . SER A 1 188 ? 19.598 -3.976 -12.394 1.00 97.94 188 SER A N 1
ATOM 1438 C CA . SER A 1 188 ? 19.901 -5.343 -12.846 1.00 97.94 188 SER A CA 1
ATOM 1439 C C . SER A 1 188 ? 19.590 -6.386 -11.769 1.00 97.94 188 SER A C 1
ATOM 1441 O O . SER A 1 188 ? 18.932 -7.384 -12.053 1.00 97.94 188 SER A O 1
ATOM 1443 N N . ALA A 1 189 ? 19.948 -6.124 -10.506 1.00 97.06 189 ALA A N 1
ATOM 1444 C CA . ALA A 1 189 ? 19.616 -7.028 -9.402 1.00 97.06 189 ALA A CA 1
ATOM 1445 C C . ALA A 1 189 ? 18.095 -7.184 -9.201 1.00 97.06 189 ALA A C 1
ATOM 1447 O O . ALA A 1 189 ? 17.606 -8.270 -8.887 1.00 97.06 189 ALA A O 1
ATOM 1448 N N . MET A 1 190 ? 17.330 -6.106 -9.391 1.00 97.50 190 MET A N 1
ATOM 1449 C CA . MET A 1 190 ? 15.868 -6.156 -9.325 1.00 97.50 190 MET A CA 1
ATOM 1450 C C . MET A 1 190 ? 15.269 -6.909 -10.514 1.00 97.50 190 MET A C 1
ATOM 1452 O O . MET A 1 190 ? 14.330 -7.683 -10.336 1.00 97.50 190 MET A O 1
ATOM 1456 N N . LEU A 1 191 ? 15.847 -6.753 -11.707 1.00 96.75 191 LEU A N 1
ATOM 1457 C CA . LEU A 1 191 ? 15.418 -7.484 -12.893 1.00 96.75 191 LEU A CA 1
ATOM 1458 C C . LEU A 1 191 ? 15.671 -8.993 -12.764 1.00 96.75 191 LEU A C 1
ATOM 1460 O O . LEU A 1 191 ? 14.791 -9.776 -13.112 1.00 96.75 191 LEU A O 1
ATOM 1464 N N . ASP A 1 192 ? 16.818 -9.406 -12.211 1.00 95.25 192 ASP A N 1
ATOM 1465 C CA . ASP A 1 192 ? 17.080 -10.814 -11.870 1.00 95.25 192 ASP A CA 1
ATOM 1466 C C . ASP A 1 192 ? 15.970 -11.391 -10.996 1.00 95.25 192 ASP A C 1
ATOM 1468 O O . ASP A 1 192 ? 15.421 -12.448 -11.298 1.00 95.25 192 ASP A O 1
ATOM 1472 N N . SER A 1 193 ? 15.630 -10.674 -9.924 1.00 94.06 193 SER A N 1
ATOM 1473 C CA . SER A 1 193 ? 14.610 -11.105 -8.974 1.00 94.06 193 SER A CA 1
ATOM 1474 C C . SER A 1 193 ? 13.227 -11.191 -9.627 1.00 94.06 193 SER A C 1
ATOM 1476 O O . SER A 1 193 ? 12.536 -12.200 -9.479 1.00 94.06 193 SER A O 1
ATOM 1478 N N . ALA A 1 194 ? 12.844 -10.184 -10.419 1.00 94.50 194 ALA A N 1
ATOM 1479 C CA . ALA A 1 194 ? 11.567 -10.161 -11.126 1.00 94.50 194 ALA A CA 1
ATOM 1480 C C . ALA A 1 194 ? 11.431 -11.327 -12.125 1.00 94.50 194 ALA A C 1
ATOM 1482 O O . ALA A 1 194 ? 10.399 -11.997 -12.166 1.00 94.50 194 ALA A O 1
ATOM 1483 N N . LEU A 1 195 ? 12.482 -11.628 -12.894 1.00 93.06 195 LEU A N 1
ATOM 1484 C CA . LEU A 1 195 ? 12.448 -12.663 -13.934 1.00 93.06 195 LEU A CA 1
ATOM 1485 C C . LEU A 1 195 ? 12.364 -14.100 -13.400 1.00 93.06 195 LEU A C 1
ATOM 1487 O O . LEU A 1 195 ? 12.064 -14.999 -14.179 1.00 93.06 195 LEU A O 1
ATOM 1491 N N . THR A 1 196 ? 12.543 -14.335 -12.096 1.00 88.06 196 THR A N 1
ATOM 1492 C CA . THR A 1 196 ? 12.389 -15.678 -11.500 1.00 88.06 196 THR A CA 1
ATOM 1493 C C . THR A 1 196 ? 10.996 -16.294 -11.688 1.00 88.06 196 THR A C 1
ATOM 1495 O O . THR A 1 196 ? 10.844 -17.502 -11.535 1.00 88.06 196 THR A O 1
ATOM 1498 N N . GLN A 1 197 ? 9.977 -15.488 -12.010 1.00 76.06 197 GLN A N 1
ATOM 1499 C CA . GLN A 1 197 ? 8.582 -15.924 -12.137 1.00 76.06 197 GLN A CA 1
ATOM 1500 C C . GLN A 1 197 ? 8.067 -15.976 -13.590 1.00 76.06 197 GLN A C 1
ATOM 1502 O O . GLN A 1 197 ? 6.853 -16.005 -13.785 1.00 76.06 197 GLN A O 1
ATOM 1507 N N . ASP A 1 198 ? 8.959 -15.943 -14.592 1.00 69.44 198 ASP A N 1
ATOM 1508 C CA . ASP A 1 198 ? 8.734 -16.090 -16.051 1.00 69.44 198 ASP A CA 1
ATOM 1509 C C . ASP A 1 198 ? 7.696 -15.167 -16.740 1.00 69.44 198 ASP A C 1
ATOM 1511 O O . ASP A 1 198 ? 7.681 -15.065 -17.968 1.00 69.44 198 ASP A O 1
ATOM 1515 N N . HIS A 1 199 ? 6.863 -14.420 -16.010 1.00 82.94 199 HIS A N 1
ATOM 1516 C CA . HIS A 1 199 ? 5.842 -13.540 -16.595 1.00 82.94 199 HIS A CA 1
ATOM 1517 C C . HIS A 1 199 ? 6.409 -12.214 -17.125 1.00 82.94 199 HIS A C 1
ATOM 1519 O O . HIS A 1 199 ? 5.871 -11.656 -18.081 1.00 82.94 199 HIS A O 1
ATOM 1525 N N . PHE A 1 200 ? 7.549 -11.756 -16.600 1.00 92.25 200 PHE A N 1
ATOM 1526 C CA . PHE A 1 200 ? 8.188 -10.510 -17.040 1.00 92.25 200 PHE A CA 1
ATOM 1527 C C . PHE A 1 200 ? 9.043 -10.635 -18.302 1.00 92.25 200 PHE A C 1
ATOM 1529 O O . PHE A 1 200 ? 9.487 -9.621 -18.831 1.00 92.25 200 PHE A O 1
ATOM 1536 N N . ALA A 1 201 ? 9.270 -11.837 -18.839 1.00 89.75 201 ALA A N 1
ATOM 1537 C CA . ALA A 1 201 ? 10.075 -12.003 -20.052 1.00 89.75 201 ALA A CA 1
ATOM 1538 C C . ALA A 1 201 ? 9.459 -11.269 -21.262 1.00 89.75 201 ALA A C 1
ATOM 1540 O O . ALA A 1 201 ? 10.149 -10.561 -22.002 1.00 89.75 201 ALA A O 1
ATOM 1541 N N . ASN A 1 202 ? 8.138 -11.383 -21.428 1.00 89.69 202 ASN A N 1
ATOM 1542 C CA . ASN A 1 202 ? 7.396 -10.693 -22.487 1.00 89.69 202 ASN A CA 1
ATOM 1543 C C . ASN A 1 202 ? 7.323 -9.178 -22.251 1.00 89.69 202 ASN A C 1
ATOM 1545 O O . ASN A 1 202 ? 7.397 -8.391 -23.203 1.00 89.69 202 ASN A O 1
ATOM 1549 N N . GLU A 1 203 ? 7.209 -8.765 -20.989 1.00 92.69 203 GLU A N 1
ATOM 1550 C CA . GLU A 1 203 ? 7.222 -7.354 -20.611 1.00 92.69 203 GLU A CA 1
ATOM 1551 C C . GLU A 1 203 ? 8.591 -6.728 -20.869 1.00 92.69 203 GLU A C 1
ATOM 1553 O O . GLU A 1 203 ? 8.651 -5.661 -21.465 1.00 92.69 203 GLU A O 1
ATOM 1558 N N . LEU A 1 204 ? 9.691 -7.413 -20.546 1.00 94.38 204 LEU A N 1
ATOM 1559 C CA . LEU A 1 204 ? 11.056 -6.962 -20.832 1.00 94.38 204 LEU A CA 1
ATOM 1560 C C . LEU A 1 204 ? 11.307 -6.784 -22.324 1.00 94.38 204 LEU A C 1
ATOM 1562 O O . LEU A 1 204 ? 11.895 -5.782 -22.735 1.00 94.38 204 LEU A O 1
ATOM 1566 N N . LYS A 1 205 ? 10.815 -7.713 -23.147 1.00 90.38 205 LYS A N 1
ATOM 1567 C CA . LYS A 1 205 ? 10.859 -7.558 -24.601 1.00 90.38 205 LYS A CA 1
ATOM 1568 C C . LYS A 1 205 ? 10.120 -6.294 -25.042 1.00 90.38 205 LYS A C 1
ATOM 1570 O O . LYS A 1 205 ? 10.676 -5.499 -25.794 1.00 90.38 205 LYS A O 1
ATOM 1575 N N . SER A 1 206 ? 8.898 -6.090 -24.556 1.00 91.00 206 SER A N 1
ATOM 1576 C CA . SER A 1 206 ? 8.086 -4.914 -24.899 1.00 91.00 206 SER A CA 1
ATOM 1577 C C . SER A 1 206 ? 8.736 -3.613 -24.418 1.00 91.00 206 SER A C 1
ATOM 1579 O O . SER A 1 206 ? 8.807 -2.643 -25.166 1.00 91.00 206 SER A O 1
ATOM 1581 N N . LEU A 1 207 ? 9.281 -3.619 -23.201 1.00 92.56 207 LEU A N 1
ATOM 1582 C CA . LEU A 1 207 ? 9.945 -2.482 -22.577 1.00 92.56 207 LEU A CA 1
ATOM 1583 C C . LEU A 1 207 ? 11.218 -2.082 -23.323 1.00 92.56 207 LEU A C 1
ATOM 1585 O O . LEU A 1 207 ? 11.494 -0.900 -23.452 1.00 92.56 207 LEU A O 1
ATOM 1589 N N . SER A 1 208 ? 11.970 -3.039 -23.874 1.00 90.94 208 SER A N 1
ATOM 1590 C CA . SER A 1 208 ? 13.183 -2.742 -24.651 1.00 90.94 208 SER A CA 1
ATOM 1591 C C . SER A 1 208 ? 12.932 -1.937 -25.936 1.00 90.94 208 SER A C 1
ATOM 1593 O O . SER A 1 208 ? 13.873 -1.381 -26.498 1.00 90.94 208 SER A O 1
ATOM 1595 N N . ALA A 1 209 ? 11.677 -1.874 -26.398 1.00 90.44 209 ALA A N 1
ATOM 1596 C CA . ALA A 1 209 ? 11.263 -1.042 -27.524 1.00 90.44 209 ALA A CA 1
ATOM 1597 C C . ALA A 1 209 ? 10.852 0.384 -27.103 1.00 90.44 209 ALA A C 1
ATOM 1599 O O . ALA A 1 209 ? 10.643 1.236 -27.967 1.00 90.44 209 ALA A O 1
ATOM 1600 N N . ASP A 1 210 ? 10.719 0.655 -25.801 1.00 93.94 210 ASP A N 1
ATOM 1601 C CA . ASP A 1 210 ? 10.469 1.995 -25.276 1.00 93.94 210 ASP A CA 1
ATOM 1602 C C . ASP A 1 210 ? 11.749 2.844 -25.405 1.00 93.94 210 ASP A C 1
ATOM 1604 O O . ASP A 1 210 ? 12.804 2.421 -24.920 1.00 93.94 210 ASP A O 1
ATOM 1608 N N . PRO A 1 211 ? 11.691 4.053 -26.003 1.00 95.75 211 PRO A N 1
ATOM 1609 C CA . PRO A 1 211 ? 12.856 4.930 -26.144 1.00 95.75 211 PRO A CA 1
ATOM 1610 C C . PRO A 1 211 ? 13.581 5.226 -24.826 1.00 95.75 211 PRO A C 1
ATOM 1612 O O . PRO A 1 211 ? 14.793 5.422 -24.810 1.00 95.75 211 PRO A O 1
ATOM 1615 N N . ARG A 1 212 ? 12.868 5.223 -23.694 1.00 95.69 212 ARG A N 1
ATOM 1616 C CA . ARG A 1 212 ? 13.460 5.453 -22.367 1.00 95.69 212 ARG A CA 1
ATOM 1617 C C . ARG A 1 212 ? 14.383 4.312 -21.928 1.00 95.69 212 ARG A C 1
ATOM 1619 O O . ARG A 1 212 ? 15.255 4.517 -21.088 1.00 95.69 212 ARG A O 1
ATOM 1626 N N . PHE A 1 213 ? 14.209 3.127 -22.508 1.00 96.12 213 PHE A N 1
ATOM 1627 C CA . PHE A 1 213 ? 15.000 1.924 -22.256 1.00 96.12 213 PHE A CA 1
ATOM 1628 C C . PHE A 1 213 ? 15.894 1.562 -23.449 1.00 96.12 213 PHE A C 1
ATOM 1630 O O . PHE A 1 213 ? 16.412 0.446 -23.530 1.00 96.12 213 PHE A O 1
ATOM 1637 N N . GLU A 1 214 ? 16.130 2.509 -24.361 1.00 89.81 214 GLU A N 1
ATOM 1638 C CA . GLU A 1 214 ? 16.999 2.293 -25.511 1.00 89.81 214 GLU A CA 1
ATOM 1639 C C . GLU A 1 214 ? 18.401 1.837 -25.072 1.00 89.81 214 GLU A C 1
ATOM 1641 O O . GLU A 1 214 ? 18.983 2.311 -24.088 1.00 89.81 214 GLU A O 1
ATOM 1646 N N . GLY A 1 215 ? 18.936 0.854 -25.801 1.00 90.50 215 GLY A N 1
ATOM 1647 C CA . GLY A 1 215 ? 20.256 0.293 -25.537 1.00 90.50 215 GLY A CA 1
ATOM 1648 C C . GLY A 1 215 ? 20.341 -0.569 -24.277 1.00 90.50 215 GLY A C 1
ATOM 1649 O O . GLY A 1 215 ? 21.456 -0.922 -23.891 1.00 90.50 215 GLY A O 1
ATOM 1650 N N . LEU A 1 216 ? 19.216 -0.954 -23.655 1.00 94.69 216 LEU A N 1
ATOM 1651 C CA . LEU A 1 216 ? 19.213 -1.791 -22.451 1.00 94.69 216 LEU A CA 1
ATOM 1652 C C . LEU A 1 216 ? 20.093 -3.038 -22.616 1.00 94.69 216 LEU A C 1
ATOM 1654 O O . LEU A 1 216 ? 20.976 -3.258 -21.799 1.00 94.69 216 LEU A O 1
ATOM 1658 N N . SER A 1 217 ? 19.972 -3.793 -23.713 1.00 93.44 217 SER A N 1
ATOM 1659 C CA . SER A 1 217 ? 20.799 -4.991 -23.953 1.00 93.44 217 SER A CA 1
ATOM 1660 C C . SER A 1 217 ? 22.286 -4.710 -24.221 1.00 93.44 217 SER A C 1
ATOM 1662 O O . SER A 1 217 ? 23.105 -5.625 -24.150 1.00 93.44 217 SER A O 1
ATOM 1664 N N . LEU A 1 218 ? 22.653 -3.470 -24.562 1.00 93.44 218 LEU A N 1
ATOM 1665 C CA . LEU A 1 218 ? 24.041 -3.082 -24.837 1.00 93.44 218 LEU A CA 1
ATOM 1666 C C . LEU A 1 218 ? 24.817 -2.790 -23.548 1.00 93.44 218 LEU A C 1
ATOM 1668 O O . LEU A 1 218 ? 26.050 -2.878 -23.534 1.00 93.44 218 LEU A O 1
ATOM 1672 N N . ARG A 1 219 ? 24.102 -2.470 -22.464 1.00 95.50 219 ARG A N 1
ATOM 1673 C CA . ARG A 1 219 ? 24.692 -2.167 -21.161 1.00 95.50 219 ARG A CA 1
ATOM 1674 C C . ARG A 1 219 ? 25.295 -3.424 -20.518 1.00 95.50 219 ARG A C 1
ATOM 1676 O O . ARG A 1 219 ? 24.664 -4.485 -20.556 1.00 95.50 219 ARG A O 1
ATOM 1683 N N . PRO A 1 220 ? 26.495 -3.335 -19.912 1.00 97.44 220 PRO A N 1
ATOM 1684 C CA . PRO A 1 220 ? 27.150 -4.481 -19.280 1.00 97.44 220 PRO A CA 1
ATOM 1685 C C . PRO A 1 220 ? 26.271 -5.215 -18.260 1.00 97.44 220 PRO A C 1
ATOM 1687 O O . PRO A 1 220 ? 26.235 -6.444 -18.259 1.00 97.44 220 PRO A O 1
ATOM 1690 N N . GLU A 1 221 ? 25.515 -4.473 -17.450 1.00 97.69 221 GLU A N 1
ATOM 1691 C CA . GLU A 1 221 ? 24.659 -4.984 -16.376 1.00 97.69 221 GLU A CA 1
ATOM 1692 C C . GLU A 1 221 ? 23.477 -5.814 -16.899 1.00 97.69 221 GLU A C 1
ATOM 1694 O O . GLU A 1 221 ? 22.943 -6.659 -16.179 1.00 97.69 221 GLU A O 1
ATOM 1699 N N . PHE A 1 222 ? 23.079 -5.600 -18.156 1.00 97.06 222 PHE A N 1
ATOM 1700 C CA . PHE A 1 222 ? 21.871 -6.175 -18.751 1.00 97.06 222 PHE A CA 1
ATOM 1701 C C . PHE A 1 222 ? 22.152 -7.101 -19.940 1.00 97.06 222 PHE A C 1
ATOM 1703 O O . PHE A 1 222 ? 21.234 -7.749 -20.443 1.00 97.06 222 PHE A O 1
ATOM 1710 N N . ARG A 1 223 ? 23.413 -7.227 -20.376 1.00 95.88 223 ARG A N 1
ATOM 1711 C CA . ARG A 1 223 ? 23.806 -8.057 -21.530 1.00 95.88 223 ARG A CA 1
ATOM 1712 C C . ARG A 1 223 ? 23.331 -9.510 -21.413 1.00 95.88 223 ARG A C 1
ATOM 1714 O O . ARG A 1 223 ? 22.949 -10.116 -22.408 1.00 95.88 223 ARG A O 1
ATOM 1721 N N . LYS A 1 224 ? 23.285 -10.060 -20.195 1.00 95.25 224 LYS A N 1
ATOM 1722 C CA . LYS A 1 224 ? 22.777 -11.418 -19.918 1.00 95.25 224 LYS A CA 1
ATOM 1723 C C . LYS A 1 224 ? 21.302 -11.631 -20.292 1.00 95.25 224 LYS A C 1
ATOM 1725 O O . LYS A 1 224 ? 20.903 -12.770 -20.506 1.00 95.25 224 LYS A O 1
ATOM 1730 N N . TYR A 1 225 ? 20.512 -10.564 -20.419 1.00 94.50 225 TYR A N 1
ATOM 1731 C CA . TYR A 1 225 ? 19.100 -10.633 -20.813 1.00 94.50 225 TYR A CA 1
ATOM 1732 C C . TYR A 1 225 ? 18.879 -10.435 -22.317 1.00 94.50 225 TYR A C 1
ATOM 1734 O O . TYR A 1 225 ? 17.740 -10.502 -22.778 1.00 94.50 225 TYR A O 1
ATOM 1742 N N . GLU A 1 226 ? 19.939 -10.224 -23.106 1.00 94.50 226 GLU A N 1
ATOM 1743 C CA . GLU A 1 226 ? 19.849 -10.084 -24.563 1.00 94.50 226 GLU A CA 1
ATOM 1744 C C . GLU A 1 226 ? 19.061 -11.225 -25.243 1.00 94.50 226 GLU A C 1
ATOM 1746 O O . GLU A 1 226 ? 18.246 -10.916 -26.116 1.00 94.50 226 GLU A O 1
ATOM 1751 N N . PRO A 1 227 ? 19.201 -12.513 -24.852 1.00 92.38 227 PRO A N 1
ATOM 1752 C CA . PRO A 1 227 ? 18.387 -13.584 -25.425 1.00 92.38 227 PRO A CA 1
ATOM 1753 C C . PRO A 1 227 ? 16.883 -13.367 -25.211 1.00 92.38 227 PRO A C 1
ATOM 1755 O O . PRO A 1 227 ? 16.115 -13.493 -26.162 1.00 92.38 227 PRO A O 1
ATOM 1758 N N . ILE A 1 228 ? 16.474 -12.970 -24.001 1.00 91.25 228 ILE A N 1
ATOM 1759 C CA . ILE A 1 228 ? 15.068 -12.706 -23.651 1.00 91.25 228 ILE A CA 1
ATOM 1760 C C . ILE A 1 228 ? 14.538 -11.532 -24.482 1.00 91.25 228 ILE A C 1
ATOM 1762 O O . ILE A 1 228 ? 13.491 -11.634 -25.119 1.00 91.25 228 ILE A O 1
ATOM 1766 N N . ILE A 1 229 ? 15.313 -10.448 -24.552 1.00 91.56 229 ILE A N 1
ATOM 1767 C CA . ILE A 1 229 ? 14.984 -9.233 -25.311 1.00 91.56 229 ILE A CA 1
ATOM 1768 C C . ILE A 1 229 ? 14.828 -9.536 -26.809 1.00 91.56 229 ILE A C 1
ATOM 1770 O O . ILE A 1 229 ? 13.888 -9.068 -27.449 1.00 91.56 229 ILE A O 1
ATOM 1774 N N . LYS A 1 230 ? 15.700 -10.379 -27.375 1.00 89.94 230 LYS A N 1
ATOM 1775 C CA . LYS A 1 230 ? 15.631 -10.818 -28.780 1.00 89.94 230 LYS A CA 1
ATOM 1776 C C . LYS A 1 230 ? 14.568 -11.892 -29.041 1.00 89.94 230 LYS A C 1
ATOM 1778 O O . LYS A 1 230 ? 14.358 -12.267 -30.193 1.00 89.94 230 LYS A O 1
ATOM 1783 N N . GLY A 1 231 ? 13.875 -12.374 -28.009 1.00 81.25 231 GLY A N 1
ATOM 1784 C CA . GLY A 1 231 ? 12.838 -13.399 -28.129 1.00 81.25 231 GLY A CA 1
ATOM 1785 C C . GLY A 1 231 ? 13.368 -14.822 -28.308 1.00 81.25 231 GLY A C 1
ATOM 1786 O O . GLY A 1 231 ? 12.625 -15.687 -28.768 1.00 81.25 231 GLY A O 1
ATOM 1787 N N . ALA A 1 232 ? 14.627 -15.087 -27.955 1.00 77.12 232 ALA A N 1
ATOM 1788 C CA . ALA A 1 232 ? 15.099 -16.452 -27.783 1.00 77.12 232 ALA A CA 1
ATOM 1789 C C . ALA A 1 232 ? 14.478 -17.016 -26.496 1.00 77.12 232 ALA A C 1
ATOM 1791 O O . ALA A 1 232 ? 14.593 -16.405 -25.433 1.00 77.12 232 ALA A O 1
ATOM 1792 N N . SER A 1 233 ? 13.809 -18.171 -26.582 1.00 58.72 233 SER A N 1
ATOM 1793 C CA . SER A 1 233 ? 13.253 -18.837 -25.401 1.00 58.72 233 SER A CA 1
ATOM 1794 C C . SER A 1 233 ? 14.375 -19.081 -24.394 1.00 58.72 233 SER A C 1
ATOM 1796 O O . SER A 1 233 ? 15.366 -19.733 -24.744 1.00 58.72 233 SER A O 1
ATOM 1798 N N . ALA A 1 234 ? 14.226 -18.583 -23.165 1.00 57.06 234 ALA A N 1
ATOM 1799 C CA . ALA A 1 234 ? 15.114 -18.954 -22.076 1.00 57.06 234 ALA A CA 1
ATOM 1800 C C . ALA A 1 234 ? 15.069 -20.483 -21.955 1.00 57.06 234 ALA A C 1
ATOM 1802 O O . ALA A 1 234 ? 14.039 -21.060 -21.616 1.00 57.06 234 ALA A O 1
ATOM 1803 N N . LYS A 1 235 ? 16.159 -21.162 -22.325 1.00 50.47 235 LYS A N 1
ATOM 1804 C CA . LYS A 1 235 ? 16.304 -22.578 -22.001 1.00 50.47 235 LYS A CA 1
ATOM 1805 C C . LYS A 1 235 ? 16.468 -22.637 -20.491 1.00 50.47 235 LYS A C 1
ATOM 1807 O O . LYS A 1 235 ? 17.534 -22.304 -19.985 1.00 50.47 235 LYS A O 1
ATOM 1812 N N . THR A 1 236 ? 15.414 -23.027 -19.790 1.00 44.12 236 THR A N 1
ATOM 1813 C CA . THR A 1 236 ? 15.477 -23.423 -18.388 1.00 44.12 236 THR A CA 1
ATOM 1814 C C . THR A 1 236 ? 16.396 -24.637 -18.290 1.00 44.12 236 THR A C 1
ATOM 1816 O O . THR A 1 236 ? 16.026 -25.762 -18.620 1.00 44.12 236 THR A O 1
ATOM 1819 N N . THR A 1 237 ? 17.652 -24.405 -17.919 1.00 43.03 237 THR A N 1
ATOM 1820 C CA . THR A 1 237 ? 18.504 -25.458 -17.369 1.00 43.03 237 THR A CA 1
ATOM 1821 C C . THR A 1 237 ? 18.033 -25.702 -15.944 1.00 43.03 237 THR A C 1
ATOM 1823 O O . THR A 1 237 ? 18.276 -24.862 -15.078 1.00 43.03 237 THR A O 1
ATOM 1826 N N . ASN A 1 238 ? 17.303 -26.804 -15.757 1.00 38.66 238 ASN A N 1
ATOM 1827 C CA . ASN A 1 238 ? 17.035 -27.395 -14.445 1.00 38.66 238 ASN A CA 1
ATOM 1828 C C . ASN A 1 238 ? 18.335 -27.831 -13.766 1.00 38.66 238 ASN A C 1
ATOM 1830 O O . ASN A 1 238 ? 19.233 -28.315 -14.497 1.00 38.66 238 ASN A O 1
#

Foldseek 3Di:
DDDDPPPPPPPPPVPPPDPPDPPPPPDPQDPPQPLLVVLVVCVVVVVLVVLCVPDDPVDDHDLSSLQSVLVSLQSVLPDPPDDLVSSLVSLVRSVVSPVLCSLQSQLVSCCVPPVVSSLVSLVVSCVVVDLALVSLQVQLVVCVVVVVLVSSLVSLVSSCVGPPSDDLVSLCSNLVSCVLVVVLQSSLVSPVSNCVVVPCLVVLLVVCPPPSCDCVCVDPSRVVSVCSNVPNPPPPPD

Secondary structure (DSSP, 8-state):
-------------------------PPPPPTT-HHHHHHHHHHHTT-HHHHHHT--TTS---HHHHHHHHHHHHHHHT-TT--HHHHHHHHHHHHHTT-TTHHHHHHHHHTTT-HHHHHHHHHHHHTT--S-SHHHHHHHHHHHHTT-HHHHHHHHHHHHHSTT---HHHHHHHHHHHHHTT-HHHHHHHHHHHHTTSTHHHHHHHHTTSGGGTTGGGSTTTGGGHHHHTT-------

pLDDT: mean 87.8, std 19.5, range [31.47, 98.69]

Radius of gyration: 22.68 Å; chains: 1; bounding box: 53×41×66 Å